Protein AF-A0A3M7G7F6-F1 (afdb_monomer)

Secondary structure (DSSP, 8-state):
-PPPPPSEEEES--S---TT---TT-EEEEEEPPTT--GGGGHHHHHHHHHHHHS-TTSSS---EEEEEEPPPS-HHHHHHHH-SS----TTTTT--------------TT-TTTHHHHHHHHHHHTTSPPPPPEEEE-TT-SSS-HHHHHHHHHHHHS---S-HHHHHHSPEEEE-SS---S-GGGSHHHHHHHHHHHHHHHHHHHHHHHHHHHHT-

Solvent-accessible surface area (backbone atoms only — not comparable to full-atom values): 13600 Å² total; per-residue (Å²): 133,83,83,80,80,48,57,64,50,75,47,70,86,86,92,77,83,64,94,81,72,78,57,89,63,58,45,80,43,80,49,81,52,60,90,77,12,55,33,54,53,40,46,64,24,52,55,46,28,50,47,68,69,60,73,63,85,79,57,95,68,89,52,50,68,28,40,42,33,41,42,45,78,84,50,58,77,68,58,43,68,78,67,74,80,71,92,81,74,55,49,56,70,51,16,60,63,68,95,67,93,78,86,81,84,83,80,92,68,101,77,54,81,76,63,50,68,65,48,52,65,49,47,66,61,49,77,73,51,84,54,58,72,43,80,45,83,38,51,70,76,37,78,82,60,54,67,68,60,52,52,50,54,53,50,64,65,62,69,67,71,64,98,45,75,72,49,61,72,21,38,56,46,76,43,70,49,86,83,78,49,51,71,69,30,50,80,37,65,70,44,12,42,56,52,20,55,52,51,42,51,50,54,51,50,54,53,53,55,52,55,52,54,62,62,76,74,112

Structure (mmCIF, N/CA/C/O backbone):
data_AF-A0A3M7G7F6-F1
#
_entry.id   AF-A0A3M7G7F6-F1
#
loop_
_atom_site.group_PDB
_atom_site.id
_atom_site.type_symbol
_atom_site.label_atom_id
_atom_site.label_alt_id
_atom_site.label_comp_id
_atom_site.label_asym_id
_atom_site.label_entity_id
_atom_site.label_seq_id
_atom_site.pdbx_PDB_ins_code
_atom_site.Cartn_x
_atom_site.Cartn_y
_atom_site.Cartn_z
_atom_site.occupancy
_atom_site.B_iso_or_equiv
_atom_site.auth_seq_id
_atom_site.auth_comp_id
_atom_site.auth_asym_id
_atom_site.auth_atom_id
_atom_site.pdbx_PDB_model_num
ATOM 1 N N . MET A 1 1 ? -7.924 -20.118 -23.254 1.00 34.22 1 MET A N 1
ATOM 2 C CA . MET A 1 1 ? -8.773 -19.128 -22.556 1.00 34.22 1 MET A CA 1
ATOM 3 C C . MET A 1 1 ? -7.897 -17.951 -22.173 1.00 34.22 1 MET A C 1
ATOM 5 O O . MET A 1 1 ? -6.867 -18.181 -21.555 1.00 34.22 1 MET A O 1
ATOM 9 N N . LYS A 1 2 ? -8.238 -16.725 -22.588 1.00 31.81 2 LYS A N 1
ATOM 10 C CA . LYS A 1 2 ? -7.585 -15.527 -22.041 1.00 31.81 2 LYS A CA 1
ATOM 11 C C . LYS A 1 2 ? -8.137 -15.333 -20.621 1.00 31.81 2 LYS A C 1
ATOM 13 O O . LYS A 1 2 ? -9.361 -15.353 -20.499 1.00 31.81 2 LYS A O 1
ATOM 18 N N . PRO A 1 3 ? -7.308 -15.223 -19.571 1.00 41.38 3 PRO A N 1
ATOM 19 C CA . PRO A 1 3 ? -7.816 -14.941 -18.234 1.00 41.38 3 PRO A CA 1
ATOM 20 C C . PRO A 1 3 ? -8.534 -13.586 -18.256 1.00 41.38 3 PRO A C 1
ATOM 22 O O . PRO A 1 3 ? -7.972 -12.589 -18.705 1.00 41.38 3 PRO A O 1
ATOM 25 N N . THR A 1 4 ? -9.797 -13.562 -17.840 1.00 53.78 4 THR A N 1
ATOM 26 C CA . THR A 1 4 ? -10.558 -12.329 -17.620 1.00 53.78 4 THR A CA 1
ATOM 27 C C . THR A 1 4 ? -9.978 -11.611 -16.407 1.00 53.78 4 THR A C 1
ATOM 29 O O . THR A 1 4 ? -9.963 -12.171 -15.311 1.00 53.78 4 THR A O 1
ATOM 32 N N . LEU A 1 5 ? -9.469 -10.396 -16.619 1.00 64.19 5 LEU A N 1
ATOM 33 C CA . LEU A 1 5 ? -9.028 -9.505 -15.547 1.00 64.19 5 LEU A CA 1
ATOM 34 C C . LEU A 1 5 ? -10.236 -9.142 -14.674 1.00 64.19 5 LEU A C 1
ATOM 36 O O . LEU A 1 5 ? -11.304 -8.832 -15.195 1.00 64.19 5 LEU A O 1
ATOM 40 N N . GLN A 1 6 ? -10.076 -9.239 -13.356 1.00 77.88 6 GLN A N 1
ATOM 41 C CA . GLN A 1 6 ? -11.098 -8.826 -12.397 1.00 77.88 6 GLN A CA 1
ATOM 42 C C . GLN A 1 6 ? -11.027 -7.309 -12.196 1.00 77.88 6 GLN A C 1
ATOM 44 O O . GLN A 1 6 ? -9.937 -6.775 -11.994 1.00 77.88 6 GLN A O 1
ATOM 49 N N . ASP A 1 7 ? -12.183 -6.641 -12.207 1.00 80.00 7 ASP A N 1
ATOM 50 C CA . ASP A 1 7 ? -12.285 -5.187 -11.998 1.00 80.00 7 ASP A CA 1
ATOM 51 C C . ASP A 1 7 ? -12.673 -4.794 -10.571 1.00 80.00 7 ASP A C 1
ATOM 53 O O . ASP A 1 7 ? -12.562 -3.631 -10.194 1.00 80.00 7 ASP A O 1
ATOM 57 N N . VAL A 1 8 ? -13.112 -5.755 -9.759 1.00 80.69 8 VAL A N 1
ATOM 58 C CA . VAL A 1 8 ? -13.447 -5.558 -8.347 1.00 80.69 8 VAL A CA 1
ATOM 59 C C . VAL A 1 8 ? -13.005 -6.793 -7.573 1.00 80.69 8 VAL A C 1
ATOM 61 O O . VAL A 1 8 ? -13.238 -7.917 -8.018 1.00 80.69 8 VAL A O 1
ATOM 64 N N . ILE A 1 9 ? -12.392 -6.578 -6.412 1.00 78.69 9 ILE A N 1
ATOM 65 C CA . ILE A 1 9 ? -12.090 -7.617 -5.429 1.00 78.69 9 ILE A CA 1
ATOM 66 C C . ILE A 1 9 ? -12.850 -7.279 -4.150 1.00 78.69 9 ILE A C 1
ATOM 68 O O . ILE A 1 9 ? -12.744 -6.175 -3.614 1.00 78.69 9 ILE A O 1
ATOM 72 N N . TYR A 1 10 ? -13.622 -8.251 -3.674 1.00 81.44 10 TYR A N 1
ATOM 73 C CA . TYR A 1 10 ? -14.327 -8.183 -2.404 1.00 81.44 10 TYR A CA 1
ATOM 74 C C . TYR A 1 10 ? -13.989 -9.426 -1.593 1.00 81.44 10 TYR A C 1
ATOM 76 O O . TYR A 1 10 ? -14.301 -10.539 -2.019 1.00 81.44 10 TYR A O 1
ATOM 84 N N . LEU A 1 11 ? -13.343 -9.239 -0.447 1.00 77.81 11 LEU A N 1
ATOM 85 C CA . LEU A 1 11 ? -13.024 -10.322 0.473 1.00 77.81 11 LEU A CA 1
ATOM 86 C C . LEU A 1 11 ? -13.925 -10.181 1.704 1.00 77.81 11 LEU A C 1
ATOM 88 O O . LEU A 1 11 ? -13.735 -9.272 2.512 1.00 77.81 11 LEU A O 1
ATOM 92 N N . ASP A 1 12 ? -14.892 -11.107 1.763 1.00 70.56 12 ASP A N 1
ATOM 93 C CA . ASP A 1 12 ? -15.923 -11.333 2.792 1.00 70.56 12 ASP A CA 1
ATOM 94 C C . ASP A 1 12 ? -16.978 -10.199 2.952 1.00 70.56 12 ASP A C 1
ATOM 96 O O . ASP A 1 12 ? -16.603 -9.057 3.194 1.00 70.56 12 ASP A O 1
ATOM 100 N N . PRO A 1 13 ? -18.315 -10.435 2.933 1.00 49.31 13 PRO A N 1
ATOM 101 C CA . PRO A 1 13 ? -19.150 -11.305 2.081 1.00 49.31 13 PRO A CA 1
ATOM 102 C C . PRO A 1 13 ? -20.266 -10.532 1.288 1.00 49.31 13 PRO A C 1
ATOM 104 O O . PRO A 1 13 ? -20.737 -9.494 1.757 1.00 49.31 13 PRO A O 1
ATOM 107 N N . PRO A 1 14 ? -20.812 -11.039 0.150 1.00 45.84 14 PRO A N 1
ATOM 108 C CA . PRO A 1 14 ? -22.095 -10.562 -0.438 1.00 45.84 14 PRO A CA 1
ATOM 109 C C . PRO A 1 14 ? -23.158 -11.697 -0.586 1.00 45.84 14 PRO A C 1
ATOM 111 O O . PRO A 1 14 ? -22.758 -12.856 -0.488 1.00 45.84 14 PRO A O 1
ATOM 114 N N . PRO A 1 15 ? -24.490 -11.475 -0.831 1.00 49.91 15 PRO A N 1
ATOM 115 C CA . PRO A 1 15 ? -25.147 -10.326 -1.484 1.00 49.91 15 PRO A CA 1
ATOM 116 C C . PRO A 1 15 ? -26.445 -9.767 -0.819 1.00 49.91 15 PRO A C 1
ATOM 118 O O . PRO A 1 15 ? -27.197 -9.051 -1.476 1.00 49.91 15 PRO A O 1
ATOM 121 N N . THR A 1 16 ? -26.763 -10.055 0.453 1.00 49.62 16 THR A N 1
ATOM 122 C CA . THR A 1 16 ? -28.041 -9.605 1.080 1.00 49.62 16 THR A CA 1
ATOM 123 C C . THR A 1 16 ? -27.912 -8.964 2.463 1.00 49.62 16 THR A C 1
ATOM 125 O O . THR A 1 16 ? -28.921 -8.781 3.150 1.00 49.62 16 THR A O 1
ATOM 128 N N . ALA A 1 17 ? -26.704 -8.609 2.904 1.00 48.34 17 ALA A N 1
ATOM 129 C CA . ALA A 1 17 ? -26.524 -7.959 4.197 1.00 48.34 17 ALA A CA 1
ATOM 130 C C . ALA A 1 17 ? -27.112 -6.539 4.151 1.00 48.34 17 ALA A C 1
ATOM 132 O O . ALA A 1 17 ? -26.540 -5.619 3.568 1.00 48.34 17 ALA A O 1
ATOM 133 N N . LYS A 1 18 ? -28.293 -6.357 4.751 1.00 47.44 18 LYS A N 1
ATOM 134 C CA . LYS A 1 18 ? -28.847 -5.022 4.991 1.00 47.44 18 LYS A CA 1
ATOM 135 C C . LYS A 1 18 ? -27.886 -4.263 5.923 1.00 47.44 18 LYS A C 1
ATOM 137 O O . LYS A 1 18 ? -27.343 -4.892 6.831 1.00 47.44 18 LYS A O 1
ATOM 142 N N . PRO A 1 19 ? -27.729 -2.929 5.799 1.00 47.19 19 PRO A N 1
ATOM 143 C CA . PRO A 1 19 ? -26.781 -2.133 6.597 1.00 47.19 19 PRO A CA 1
ATOM 144 C C . PRO A 1 19 ? -27.066 -2.068 8.112 1.00 47.19 19 PRO A C 1
ATOM 146 O O . PRO A 1 19 ? -26.566 -1.172 8.782 1.00 47.19 19 PRO A O 1
ATOM 149 N N . LYS A 1 20 ? -27.927 -2.937 8.654 1.00 43.59 20 LYS A N 1
ATOM 150 C CA . LYS A 1 20 ? -28.443 -2.849 10.026 1.00 43.59 20 LYS A CA 1
ATOM 151 C C . LYS A 1 20 ? -27.827 -3.829 11.027 1.00 43.59 20 LYS A C 1
ATOM 153 O O . LYS A 1 20 ? -28.108 -3.673 12.206 1.00 43.59 20 LYS A O 1
ATOM 158 N N . ASP A 1 21 ? -26.932 -4.720 10.596 1.00 43.31 21 ASP A N 1
ATOM 159 C CA . ASP A 1 21 ? -26.246 -5.675 11.485 1.00 43.31 21 ASP A CA 1
ATOM 160 C C . ASP A 1 21 ? -24.717 -5.498 11.474 1.00 43.31 21 ASP A C 1
ATOM 162 O O . ASP A 1 21 ? -23.956 -6.471 11.580 1.00 43.31 21 ASP A O 1
ATOM 166 N N . SER A 1 22 ? -24.228 -4.263 11.310 1.00 49.09 22 SER A N 1
ATOM 167 C CA . SER A 1 22 ? -22.825 -3.933 11.575 1.00 49.09 22 SER A CA 1
ATOM 168 C C . SER A 1 22 ? -22.556 -4.172 13.059 1.00 49.09 22 SER A C 1
ATOM 170 O O . SER A 1 22 ? -22.764 -3.306 13.906 1.00 49.09 22 SER A O 1
ATOM 172 N N . ALA A 1 23 ? -22.136 -5.399 13.370 1.00 49.34 23 ALA A N 1
ATOM 173 C CA . ALA A 1 23 ? -21.662 -5.769 14.689 1.00 49.34 23 ALA A CA 1
ATOM 174 C C . ALA A 1 23 ? -20.618 -4.725 15.132 1.00 49.34 23 ALA A C 1
ATOM 176 O O . ALA A 1 23 ? -19.739 -4.384 14.328 1.00 49.34 23 ALA A O 1
ATOM 177 N N . PRO A 1 24 ? -20.705 -4.200 16.367 1.00 53.75 24 PRO A N 1
ATOM 178 C CA . PRO A 1 24 ? -19.676 -3.321 16.902 1.00 53.75 24 PRO A CA 1
ATOM 179 C C . PRO A 1 24 ? -18.308 -3.995 16.725 1.00 53.75 24 PRO A C 1
ATOM 181 O O . PRO A 1 24 ? -18.119 -5.120 17.181 1.00 53.75 24 PRO A O 1
ATOM 184 N N . GLY A 1 25 ? -17.383 -3.343 16.016 1.00 62.84 25 GLY A N 1
ATOM 185 C CA . GLY A 1 25 ? -16.026 -3.860 15.794 1.00 62.84 25 GLY A CA 1
ATOM 186 C C . GLY A 1 25 ? -15.710 -4.403 14.394 1.00 62.84 25 GLY A C 1
ATOM 187 O O . GLY A 1 25 ? -14.610 -4.912 14.202 1.00 62.84 25 GLY A O 1
ATOM 188 N N . ALA A 1 26 ? -16.604 -4.298 13.404 1.00 72.88 26 ALA A N 1
ATOM 189 C CA . ALA A 1 26 ? -16.240 -4.621 12.019 1.00 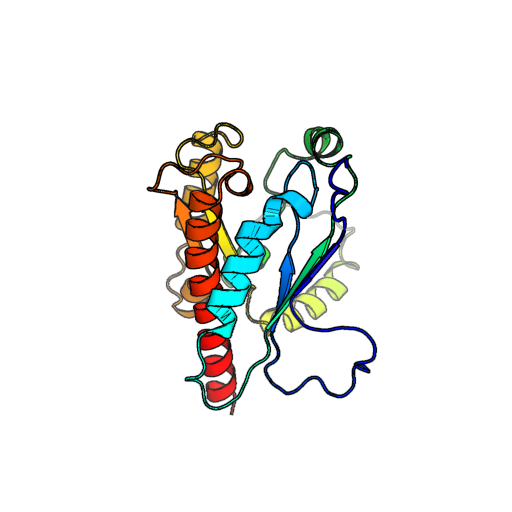72.88 26 ALA A CA 1
ATOM 190 C C . ALA A 1 26 ? -15.272 -3.576 11.415 1.00 72.88 26 ALA A C 1
ATOM 192 O O . ALA A 1 26 ? -15.528 -2.374 11.505 1.00 72.88 26 ALA A O 1
ATOM 193 N N . LEU A 1 27 ? -14.189 -4.029 10.773 1.00 80.69 27 LEU A N 1
ATOM 194 C CA . LEU A 1 27 ? -13.205 -3.188 10.081 1.00 80.69 27 LEU A CA 1
ATOM 195 C C . LEU A 1 27 ? -13.391 -3.291 8.564 1.00 80.69 27 LEU A C 1
ATOM 197 O O . LEU A 1 27 ? -13.268 -4.378 8.004 1.00 80.69 27 LEU A O 1
ATOM 201 N N . LEU A 1 28 ? -13.618 -2.158 7.898 1.00 85.81 28 LEU A N 1
ATOM 202 C CA . LEU A 1 28 ? -13.573 -2.058 6.439 1.00 85.81 28 LEU A CA 1
ATOM 203 C C . LEU A 1 28 ? -12.196 -1.560 5.991 1.00 85.81 28 LEU A C 1
ATOM 205 O O . LEU A 1 28 ? -11.772 -0.470 6.370 1.00 85.81 28 LEU A O 1
ATOM 209 N N . ILE A 1 29 ? -11.538 -2.337 5.141 1.00 88.81 29 ILE A N 1
ATOM 210 C CA . ILE A 1 29 ? -10.330 -1.970 4.413 1.00 88.81 29 ILE A CA 1
ATOM 211 C C . ILE A 1 29 ? -10.754 -1.579 3.002 1.00 88.81 29 ILE A C 1
ATOM 213 O O . ILE A 1 29 ? -11.244 -2.404 2.231 1.00 88.81 29 ILE A O 1
ATOM 217 N N . PHE A 1 30 ? -10.557 -0.310 2.666 1.00 91.81 30 PHE A N 1
ATOM 218 C CA . PHE A 1 30 ? -10.742 0.187 1.310 1.00 91.81 30 PHE A CA 1
ATOM 219 C C . PHE A 1 30 ? -9.379 0.287 0.625 1.00 91.81 30 PHE A C 1
ATOM 221 O O . PHE A 1 30 ? -8.527 1.071 1.042 1.00 91.81 30 PHE A O 1
ATOM 228 N N . PHE A 1 31 ? -9.160 -0.530 -0.403 1.00 93.38 31 PHE A N 1
ATOM 229 C CA . PHE A 1 31 ? -7.911 -0.584 -1.148 1.00 93.38 31 PHE A CA 1
ATOM 230 C C . PHE A 1 31 ? -8.007 0.222 -2.444 1.00 93.38 31 PHE A C 1
ATOM 232 O O . PHE A 1 31 ? -8.865 -0.026 -3.293 1.00 93.38 31 PHE A O 1
ATOM 239 N N . ILE A 1 32 ? -7.081 1.165 -2.599 1.00 91.75 32 ILE A N 1
ATOM 240 C CA . ILE A 1 32 ? -6.950 2.032 -3.769 1.00 91.75 32 ILE A CA 1
ATOM 241 C C . ILE A 1 32 ? -5.730 1.558 -4.554 1.00 91.75 32 ILE A C 1
ATOM 243 O O . ILE A 1 32 ? -4.619 1.515 -4.028 1.00 91.75 32 ILE A O 1
ATOM 247 N N . THR A 1 33 ? -5.936 1.173 -5.809 1.00 90.94 33 THR A N 1
ATOM 248 C CA . THR A 1 33 ? -4.863 0.695 -6.686 1.00 90.94 33 THR A CA 1
ATOM 249 C C . THR A 1 33 ? -3.917 1.826 -7.072 1.00 90.94 33 THR A C 1
ATOM 251 O O . THR A 1 33 ? -4.373 2.926 -7.382 1.00 90.94 33 THR A O 1
ATOM 254 N N . GLY A 1 34 ? -2.620 1.533 -7.155 1.00 86.12 34 GLY A N 1
ATOM 255 C CA . GLY A 1 34 ? -1.672 2.395 -7.861 1.00 86.12 34 GLY A CA 1
ATOM 256 C C . GLY A 1 34 ? -1.755 2.199 -9.378 1.00 86.12 34 GLY A C 1
ATOM 257 O O . GLY A 1 34 ? -2.429 1.286 -9.856 1.00 86.12 34 GLY A O 1
ATOM 258 N N . ASN A 1 35 ? -1.045 3.035 -10.138 1.00 80.38 35 ASN A N 1
ATOM 259 C CA . ASN A 1 35 ? -0.858 2.904 -11.590 1.00 80.38 35 ASN A CA 1
ATOM 260 C C . ASN A 1 35 ? -0.415 1.464 -11.961 1.00 80.38 35 ASN A C 1
ATOM 262 O O . ASN A 1 35 ? 0.516 0.953 -11.334 1.00 80.38 35 ASN A O 1
ATOM 266 N N . PRO A 1 36 ? -1.061 0.769 -12.928 1.00 79.44 36 PRO A N 1
ATOM 267 C CA . PRO A 1 36 ? -2.028 1.237 -13.941 1.00 79.44 36 PRO A CA 1
ATOM 268 C C . PRO A 1 36 ? -3.497 1.290 -13.520 1.00 79.44 36 PRO A C 1
ATOM 270 O O . PRO A 1 36 ? -4.367 1.442 -14.372 1.00 79.44 36 PRO A O 1
ATOM 273 N N . GLY A 1 37 ? -3.790 1.163 -12.231 1.00 86.19 37 GLY A N 1
ATOM 274 C CA . GLY A 1 37 ? -5.145 1.246 -11.703 1.00 86.19 37 GLY A CA 1
ATOM 275 C C . GLY A 1 37 ? -5.904 -0.077 -11.766 1.00 86.19 37 GLY A C 1
ATOM 276 O O . GLY A 1 37 ? -7.101 -0.092 -11.543 1.00 86.19 37 GLY A O 1
ATOM 277 N N . LEU A 1 38 ? -5.258 -1.205 -12.080 1.00 89.19 38 LEU A N 1
ATOM 278 C CA . LEU A 1 38 ? -5.945 -2.497 -12.205 1.00 89.19 38 LEU A CA 1
ATOM 279 C C . LEU A 1 38 ? -5.869 -3.302 -10.907 1.00 89.19 38 LEU A C 1
ATOM 281 O O . LEU A 1 38 ? -4.783 -3.697 -10.474 1.00 89.19 38 LEU A O 1
ATOM 285 N N . ILE A 1 39 ? -7.029 -3.613 -10.320 1.00 91.62 39 ILE A N 1
ATOM 286 C CA . ILE A 1 39 ? -7.101 -4.321 -9.032 1.00 91.62 39 ILE A CA 1
ATOM 287 C C . ILE A 1 39 ? -6.576 -5.755 -9.116 1.00 91.62 39 ILE A C 1
ATOM 289 O O . ILE A 1 39 ? -5.993 -6.262 -8.159 1.00 91.62 39 ILE A O 1
ATOM 293 N N . ALA A 1 40 ? -6.697 -6.388 -10.284 1.00 90.56 40 ALA A N 1
ATOM 294 C CA . ALA A 1 40 ? -6.274 -7.766 -10.508 1.00 90.56 40 ALA A CA 1
ATOM 295 C C . ALA A 1 40 ? -4.784 -8.028 -10.216 1.00 90.56 40 ALA A C 1
ATOM 297 O O . ALA A 1 40 ? -4.426 -9.155 -9.877 1.00 90.56 40 ALA A O 1
ATOM 298 N N . PHE A 1 41 ? -3.908 -7.017 -10.305 1.00 91.31 41 PHE A N 1
ATOM 299 C CA . PHE A 1 41 ? -2.493 -7.189 -9.951 1.00 91.31 41 PHE A CA 1
ATOM 300 C C . PHE A 1 41 ? -2.277 -7.403 -8.452 1.00 91.31 41 PHE A C 1
ATOM 302 O O . PHE A 1 41 ? -1.295 -8.021 -8.055 1.00 91.31 41 PHE A O 1
ATOM 309 N N . TYR A 1 42 ? -3.194 -6.924 -7.616 1.00 94.00 42 TYR A N 1
ATOM 310 C CA . TYR A 1 42 ? -3.043 -6.922 -6.165 1.00 94.00 42 TYR A CA 1
ATOM 311 C C . TYR A 1 42 ? -3.643 -8.155 -5.485 1.00 94.00 42 TYR A C 1
ATOM 313 O O . TYR A 1 42 ? -3.519 -8.278 -4.271 1.00 94.00 42 TYR A O 1
ATOM 321 N N . GLY A 1 43 ? -4.231 -9.093 -6.239 1.00 92.94 43 GLY A N 1
ATOM 322 C CA . GLY A 1 43 ? -4.850 -10.313 -5.701 1.00 92.94 43 GLY A CA 1
ATOM 323 C C . GLY A 1 43 ? -3.970 -11.057 -4.684 1.00 92.94 43 GLY A C 1
ATOM 324 O O . GLY A 1 43 ? -4.374 -11.173 -3.532 1.00 92.94 43 GLY A O 1
ATOM 325 N N . PRO A 1 44 ? -2.728 -11.464 -5.026 1.00 94.56 44 PRO A N 1
ATOM 326 C CA . PRO A 1 44 ? -1.848 -12.161 -4.084 1.00 94.56 44 PRO A CA 1
ATOM 327 C C . PRO A 1 44 ? -1.562 -11.387 -2.789 1.00 94.56 44 PRO A C 1
ATOM 329 O O . PRO A 1 44 ? -1.409 -12.001 -1.735 1.00 94.56 44 PRO A O 1
ATOM 332 N N . PHE A 1 45 ? -1.476 -10.056 -2.869 1.00 96.19 45 PHE A N 1
ATOM 333 C CA . PHE A 1 45 ? -1.286 -9.185 -1.710 1.00 96.19 45 PHE A CA 1
ATOM 334 C C . PHE A 1 45 ? -2.550 -9.132 -0.843 1.00 96.19 45 PHE A C 1
ATOM 336 O O . PHE A 1 45 ? -2.459 -9.351 0.362 1.00 96.19 45 PHE A O 1
ATOM 343 N N . LEU A 1 46 ? -3.716 -8.888 -1.449 1.00 94.62 46 LEU A N 1
ATOM 344 C CA . LEU A 1 46 ? -4.993 -8.775 -0.739 1.00 94.62 46 LEU A CA 1
ATOM 345 C C . LEU A 1 46 ? -5.406 -10.105 -0.102 1.00 94.62 46 LEU A C 1
ATOM 347 O O . LEU A 1 46 ? -5.814 -10.115 1.055 1.00 94.62 46 LEU A O 1
ATOM 351 N N . ASP A 1 47 ? -5.210 -11.225 -0.802 1.00 92.25 47 ASP A N 1
ATOM 352 C CA . ASP A 1 47 ? -5.468 -12.568 -0.273 1.00 92.25 47 ASP A CA 1
ATOM 353 C C . ASP A 1 47 ? -4.603 -12.849 0.963 1.00 92.25 47 ASP A C 1
ATOM 355 O O . ASP A 1 47 ? -5.089 -13.318 1.995 1.00 92.25 47 ASP A O 1
ATOM 359 N N . ARG A 1 48 ? -3.300 -12.540 0.878 1.00 94.31 48 ARG A N 1
ATOM 360 C CA . ARG A 1 48 ? -2.373 -12.730 2.000 1.00 94.31 48 ARG A CA 1
ATOM 361 C C . ARG A 1 48 ? -2.718 -11.811 3.166 1.00 94.31 48 ARG A C 1
ATOM 363 O O . ARG A 1 48 ? -2.683 -12.265 4.306 1.00 94.31 48 ARG A O 1
ATOM 370 N N . LEU A 1 49 ? -3.045 -10.549 2.893 1.00 93.50 49 LEU A N 1
ATOM 371 C CA . LEU A 1 49 ? -3.449 -9.590 3.916 1.00 93.50 49 LEU A CA 1
ATOM 372 C C . LEU A 1 49 ? -4.713 -10.068 4.639 1.00 93.50 49 LEU A C 1
ATOM 374 O O . LEU A 1 49 ? -4.730 -10.093 5.865 1.00 93.50 49 LEU A O 1
ATOM 378 N N . GLN A 1 50 ? -5.730 -10.511 3.897 1.00 89.31 50 GLN A N 1
ATOM 379 C CA . GLN A 1 50 ? -6.967 -11.033 4.473 1.00 89.31 50 GLN A CA 1
ATOM 380 C C . GLN A 1 50 ? -6.701 -12.259 5.357 1.00 89.31 50 GLN A C 1
ATOM 382 O O . GLN A 1 50 ? -7.201 -12.296 6.478 1.00 89.31 50 GLN A O 1
ATOM 387 N N . SER A 1 51 ? -5.876 -13.217 4.908 1.00 89.69 51 SER A N 1
ATOM 388 C CA . SER A 1 51 ? -5.471 -14.381 5.721 1.00 89.69 51 SER A CA 1
ATOM 389 C C . SER A 1 51 ? -4.866 -13.937 7.053 1.00 89.69 51 SER A C 1
ATOM 391 O O . SER A 1 51 ? -5.367 -14.296 8.111 1.00 89.69 51 SER A O 1
ATOM 393 N N . LEU A 1 52 ? -3.868 -13.046 7.017 1.00 90.81 52 LEU A N 1
ATOM 394 C CA . LEU A 1 52 ? -3.174 -12.558 8.216 1.00 90.81 52 LEU A CA 1
ATOM 395 C C . LEU A 1 52 ? -4.085 -11.808 9.202 1.00 90.81 52 LEU A C 1
ATOM 397 O O . LEU A 1 52 ? -3.756 -11.707 10.387 1.00 90.81 52 LEU A O 1
ATOM 401 N N . LEU A 1 53 ? -5.188 -11.240 8.712 1.00 86.06 53 LEU A N 1
ATOM 402 C CA . LEU A 1 53 ? -6.183 -10.543 9.524 1.00 86.06 53 LEU A CA 1
ATOM 403 C C . LEU A 1 53 ? -7.297 -11.471 10.034 1.00 86.06 53 LEU A C 1
ATOM 405 O O . LEU A 1 53 ? -7.917 -11.136 11.043 1.00 86.06 53 LEU A O 1
ATOM 409 N N . CYS A 1 54 ? -7.537 -12.610 9.376 1.00 78.19 54 CYS A N 1
ATOM 410 C CA . CYS A 1 54 ? -8.522 -13.620 9.780 1.00 78.19 54 CYS A CA 1
ATOM 411 C C . CYS A 1 54 ? -7.940 -14.696 10.711 1.00 78.19 54 CYS A C 1
ATOM 413 O O . CYS A 1 54 ? -8.658 -15.179 11.578 1.00 78.19 54 CYS A O 1
ATOM 415 N N . ASP A 1 55 ? -6.655 -15.042 10.569 1.00 65.00 55 ASP A N 1
ATOM 416 C CA . ASP A 1 55 ? -6.007 -16.170 11.265 1.00 65.00 55 ASP A CA 1
ATOM 417 C C . ASP A 1 55 ? -5.847 -15.975 12.794 1.00 65.00 55 ASP A C 1
ATOM 419 O O . ASP A 1 55 ? -5.392 -16.879 13.495 1.00 65.00 55 ASP A O 1
ATOM 423 N N . GLU A 1 56 ? -6.242 -14.828 13.357 1.00 58.59 56 GLU A N 1
ATOM 424 C CA . GLU A 1 56 ? -6.233 -14.605 14.808 1.00 58.59 56 GLU A CA 1
ATOM 425 C C . GLU A 1 56 ? -7.594 -14.894 15.463 1.00 58.59 56 GLU A C 1
ATOM 427 O O . GLU A 1 56 ? -8.310 -13.996 15.906 1.00 58.59 56 GLU A O 1
ATOM 432 N N . GLU A 1 57 ? -7.904 -16.185 15.621 1.00 48.34 57 GLU A N 1
ATOM 433 C CA . GLU A 1 57 ? -9.037 -16.701 16.416 1.00 48.34 57 GLU A CA 1
ATOM 434 C C . GLU A 1 57 ? -8.888 -16.501 17.949 1.00 48.34 57 GLU A C 1
ATOM 436 O O . GLU A 1 57 ? -9.659 -17.039 18.742 1.00 48.34 57 GLU A O 1
ATOM 441 N N . GLY A 1 58 ? -7.901 -15.721 18.406 1.00 45.25 58 GLY A N 1
ATOM 442 C CA . GLY A 1 58 ? -7.577 -15.542 19.829 1.00 45.25 58 GLY A CA 1
ATOM 443 C C . GLY A 1 58 ? -8.194 -14.317 20.514 1.00 45.25 58 GLY A C 1
ATOM 444 O O . GLY A 1 58 ? -8.103 -14.195 21.737 1.00 45.25 58 GLY A O 1
ATOM 445 N N . LEU A 1 59 ? -8.819 -13.396 19.773 1.00 46.00 59 LEU A N 1
ATOM 446 C CA . LEU A 1 59 ? -9.464 -12.219 20.361 1.00 46.00 59 LEU A CA 1
ATOM 447 C C . LEU A 1 59 ? -10.941 -12.505 20.630 1.00 46.00 59 LEU A C 1
ATOM 449 O O . LEU A 1 59 ? -11.766 -12.585 19.722 1.00 46.00 59 LEU A O 1
ATOM 453 N N . VAL A 1 60 ? -11.266 -12.623 21.917 1.00 41.22 60 VAL A N 1
ATOM 454 C CA . VAL A 1 60 ? -12.627 -12.619 22.462 1.00 41.22 60 VAL A CA 1
ATOM 455 C C . VAL A 1 60 ? -13.386 -11.412 21.889 1.00 41.22 60 VAL A C 1
ATOM 457 O O . VAL A 1 60 ? -13.200 -10.282 22.333 1.00 41.22 60 VAL A O 1
ATOM 460 N N . GLY A 1 61 ? -14.204 -11.659 20.861 1.00 47.91 61 GLY A N 1
ATOM 461 C CA . GLY A 1 61 ? -14.948 -10.643 20.110 1.00 47.91 61 GLY A CA 1
ATOM 462 C C . GLY A 1 61 ? -14.584 -10.628 18.624 1.00 47.91 61 GLY A C 1
ATOM 463 O O . GLY A 1 61 ? -13.844 -9.749 18.180 1.00 47.91 61 GLY A O 1
ATOM 464 N N . GLY A 1 62 ? -15.132 -11.589 17.866 1.00 52.38 62 GLY A N 1
ATOM 465 C CA . GLY A 1 62 ? -14.956 -11.796 16.420 1.00 52.38 62 GLY A CA 1
ATOM 466 C C . GLY A 1 62 ? -15.229 -10.551 15.572 1.00 52.38 62 GLY A C 1
ATOM 467 O O . GLY A 1 62 ? -16.307 -10.357 15.009 1.00 52.38 62 GLY A O 1
ATOM 468 N N . SER A 1 63 ? -14.226 -9.688 15.494 1.00 59.38 63 SER A N 1
ATOM 469 C CA . SER A 1 63 ? -14.244 -8.451 14.730 1.00 59.38 63 SER A CA 1
ATOM 470 C C . SER A 1 63 ? -14.009 -8.792 13.264 1.00 59.38 63 SER A C 1
ATOM 472 O O . SER A 1 63 ? -12.885 -9.088 12.864 1.00 59.38 63 SER A O 1
ATOM 474 N N . ARG A 1 64 ? -15.083 -8.792 12.474 1.00 73.19 64 ARG A N 1
ATOM 475 C CA . ARG A 1 64 ? -15.036 -9.102 11.039 1.00 73.19 64 ARG A CA 1
ATOM 476 C C . ARG A 1 64 ? -14.207 -8.058 10.288 1.00 73.19 64 ARG A C 1
ATOM 478 O O . ARG A 1 64 ? -14.368 -6.863 10.531 1.00 73.19 64 ARG A O 1
ATOM 485 N N . CYS A 1 65 ? -13.348 -8.506 9.378 1.00 78.56 65 CYS A N 1
ATOM 486 C CA . CYS A 1 65 ? -12.567 -7.639 8.505 1.00 78.56 65 CYS A CA 1
ATOM 487 C C . CYS A 1 65 ? -13.017 -7.828 7.057 1.00 78.56 65 CYS A C 1
ATOM 489 O O . CYS A 1 65 ? -13.007 -8.947 6.551 1.00 78.56 65 CYS A O 1
ATOM 491 N N . TYR A 1 66 ? -13.409 -6.733 6.414 1.00 83.81 66 TYR A N 1
ATOM 492 C CA . TYR A 1 66 ? -13.887 -6.716 5.038 1.00 83.81 66 TYR A CA 1
ATOM 493 C C . TYR A 1 66 ? -12.918 -5.934 4.177 1.00 83.81 66 TYR A C 1
ATOM 495 O O . TYR A 1 66 ? -12.574 -4.808 4.533 1.00 83.81 66 TYR A O 1
ATOM 503 N N . THR A 1 67 ? -12.527 -6.485 3.033 1.00 88.06 67 THR A N 1
ATOM 504 C CA . THR A 1 67 ? -11.656 -5.782 2.088 1.00 88.06 67 THR A CA 1
ATOM 505 C C . THR A 1 67 ? -12.400 -5.515 0.788 1.00 88.06 67 THR A C 1
ATOM 507 O O . THR A 1 67 ? -12.892 -6.441 0.146 1.00 88.06 67 THR A O 1
ATOM 510 N N . TYR A 1 68 ? -12.462 -4.247 0.384 1.00 90.56 68 TYR A N 1
ATOM 511 C CA . TYR A 1 68 ? -12.990 -3.813 -0.907 1.00 90.56 68 TYR A CA 1
ATOM 512 C C . TYR A 1 68 ? -11.883 -3.137 -1.710 1.00 90.56 68 TYR A C 1
ATOM 514 O O . TYR A 1 68 ? -11.231 -2.223 -1.210 1.00 90.56 68 TYR A O 1
ATOM 522 N N . GLY A 1 69 ? -11.722 -3.522 -2.971 1.00 90.94 69 GLY A N 1
ATOM 523 C CA . GLY A 1 69 ? -10.896 -2.806 -3.937 1.00 90.94 69 GLY A CA 1
ATOM 524 C C . GLY A 1 69 ? -11.505 -2.871 -5.331 1.00 90.94 69 GLY A C 1
ATOM 525 O O . GLY A 1 69 ? -12.175 -3.841 -5.681 1.00 90.94 69 GLY A O 1
ATOM 526 N N . ALA A 1 70 ? -11.273 -1.843 -6.139 1.00 90.12 70 ALA A N 1
ATOM 527 C CA . ALA A 1 70 ? -11.764 -1.776 -7.511 1.00 90.12 70 ALA A CA 1
ATOM 528 C C . ALA A 1 70 ? -10.706 -1.175 -8.435 1.00 90.12 70 ALA A C 1
ATOM 530 O O . ALA A 1 70 ? -9.876 -0.381 -7.993 1.00 90.12 70 ALA A O 1
ATOM 531 N N . SER A 1 71 ? -10.745 -1.564 -9.708 1.00 89.62 71 SER A N 1
ATOM 532 C CA . SER A 1 71 ? -9.914 -0.958 -10.739 1.00 89.62 71 SER A CA 1
ATOM 533 C C . SER A 1 71 ? -10.306 0.510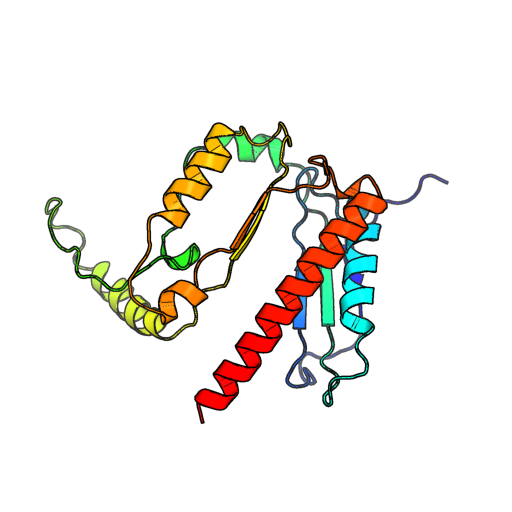 -10.925 1.00 89.62 71 SER A C 1
ATOM 535 O O . SER A 1 71 ? -11.483 0.841 -11.076 1.00 89.62 71 SER A O 1
ATOM 537 N N . LEU A 1 72 ? -9.314 1.390 -10.956 1.00 84.56 72 LEU A N 1
ATOM 538 C CA . LEU A 1 72 ? -9.441 2.791 -11.330 1.00 84.56 72 LEU A CA 1
ATOM 539 C C . LEU A 1 72 ? -9.168 2.911 -12.836 1.00 84.56 72 LEU A C 1
ATOM 541 O O . LEU A 1 72 ? -8.123 2.484 -13.324 1.00 84.56 72 LEU A O 1
ATOM 545 N N . ALA A 1 73 ? -10.131 3.440 -13.597 1.00 69.19 73 ALA A N 1
ATOM 546 C CA . ALA A 1 73 ? -10.028 3.533 -15.05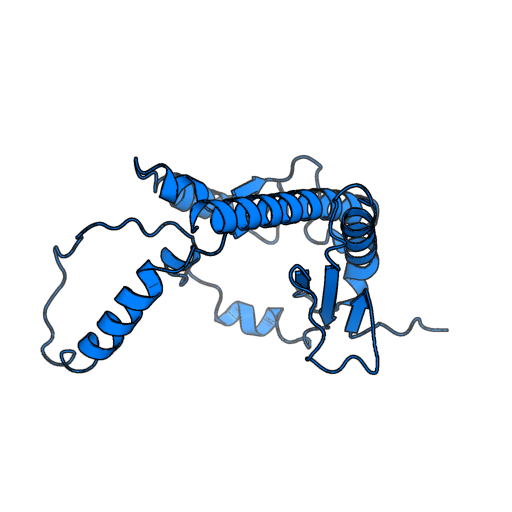4 1.00 69.19 73 ALA A CA 1
ATOM 547 C C . ALA A 1 73 ? -8.796 4.358 -15.499 1.00 69.19 73 ALA A C 1
ATOM 549 O O . ALA A 1 73 ? -8.455 5.377 -14.899 1.00 69.19 73 ALA A O 1
ATOM 550 N N . GLY A 1 74 ? -8.129 3.889 -16.561 1.00 58.00 74 GLY A N 1
ATOM 551 C CA . GLY A 1 74 ? -6.749 4.222 -16.940 1.00 58.00 74 GLY A CA 1
ATOM 552 C C . GLY A 1 74 ? -6.477 5.627 -17.491 1.00 58.00 74 GLY A C 1
ATOM 553 O O . GLY A 1 74 ? -6.057 5.760 -18.639 1.00 58.00 74 GLY A O 1
ATOM 554 N N . HIS A 1 75 ? -6.621 6.655 -16.654 1.00 55.00 75 HIS A N 1
ATOM 555 C CA . HIS A 1 75 ? -6.119 8.012 -16.931 1.00 55.00 75 HIS A CA 1
ATOM 556 C C . HIS A 1 75 ? -5.130 8.546 -15.886 1.00 55.00 75 HIS A C 1
ATOM 558 O O . HIS A 1 75 ? -4.555 9.610 -16.096 1.00 55.00 75 HIS A O 1
ATOM 564 N N . MET A 1 76 ? -4.859 7.774 -14.825 1.00 58.44 76 MET A N 1
ATOM 565 C CA . MET A 1 76 ? -4.042 8.194 -13.678 1.00 58.44 76 MET A CA 1
ATOM 566 C C . MET A 1 76 ? -2.698 8.795 -14.114 1.00 58.44 76 MET A C 1
ATOM 568 O O . MET A 1 76 ? -2.497 9.989 -13.960 1.00 58.44 76 MET A O 1
ATOM 572 N N . ALA A 1 77 ? -1.844 8.044 -14.816 1.00 60.25 77 ALA A N 1
ATOM 573 C CA . ALA A 1 77 ? -0.483 8.499 -15.125 1.00 60.25 77 ALA A CA 1
ATOM 574 C C . ALA A 1 77 ? -0.386 9.778 -15.985 1.00 60.25 77 ALA A C 1
ATOM 576 O O . ALA A 1 77 ? 0.580 10.526 -15.861 1.00 60.25 77 ALA A O 1
ATOM 577 N N . ARG A 1 78 ? -1.338 10.015 -16.900 1.00 61.41 78 ARG A N 1
ATOM 578 C CA . ARG A 1 78 ? -1.275 11.161 -17.825 1.00 61.41 78 ARG A CA 1
ATOM 579 C C . ARG A 1 78 ? -1.760 12.440 -17.155 1.00 61.41 78 ARG A C 1
ATOM 581 O O . ARG A 1 78 ? -1.113 13.472 -17.299 1.00 61.41 78 ARG A O 1
ATOM 588 N N . ASP A 1 79 ? -2.884 12.360 -16.456 1.00 62.34 79 ASP A N 1
ATOM 589 C CA . ASP A 1 79 ? -3.486 13.529 -15.822 1.00 62.34 79 ASP A CA 1
ATOM 590 C C . ASP A 1 79 ? -2.723 13.892 -14.535 1.00 62.34 79 ASP A C 1
ATOM 592 O O . ASP A 1 79 ? -2.510 15.070 -14.258 1.00 62.34 79 ASP A O 1
ATOM 596 N N . GLU A 1 80 ? -2.167 12.897 -13.831 1.00 64.00 80 GLU A N 1
ATOM 597 C CA . GLU A 1 80 ? -1.268 13.095 -12.684 1.00 64.00 80 GLU A CA 1
ATOM 598 C C . GLU A 1 80 ? -0.016 13.912 -13.041 1.00 64.00 80 GLU A C 1
ATOM 600 O O . GLU A 1 80 ? 0.391 14.778 -12.267 1.00 64.00 80 GLU A O 1
ATOM 605 N N . MET A 1 81 ? 0.578 13.718 -14.227 1.00 63.25 81 MET A N 1
ATOM 606 C CA . MET A 1 81 ? 1.750 14.501 -14.654 1.00 63.25 81 MET A CA 1
ATOM 607 C C . MET A 1 81 ? 1.471 16.008 -14.775 1.00 63.25 81 MET A C 1
ATOM 609 O O . MET A 1 81 ? 2.417 16.796 -14.760 1.00 63.25 81 MET A O 1
ATOM 613 N N . HIS A 1 82 ? 0.208 16.426 -14.905 1.00 61.88 82 HIS A N 1
ATOM 614 C CA . HIS A 1 82 ? -0.157 17.841 -14.960 1.00 61.88 82 HIS A CA 1
ATOM 615 C C . HIS A 1 82 ? -0.314 18.481 -13.571 1.00 61.88 82 HIS A C 1
ATOM 617 O O . HIS A 1 82 ? -0.250 19.706 -13.468 1.00 61.88 82 HIS A O 1
ATOM 623 N N . GLU A 1 83 ? -0.492 17.682 -12.514 1.00 62.00 83 GLU A N 1
ATOM 624 C CA . GLU A 1 83 ? -0.868 18.173 -11.181 1.00 62.00 83 GLU A CA 1
ATOM 625 C C . GLU A 1 83 ? 0.109 17.800 -10.051 1.00 62.00 83 GLU A C 1
ATOM 627 O O . GLU A 1 83 ? 0.106 18.478 -9.016 1.00 62.00 83 GLU A O 1
ATOM 632 N N . ILE A 1 84 ? 0.967 16.783 -10.231 1.00 63.84 84 ILE A N 1
ATOM 633 C CA . ILE A 1 84 ? 1.993 16.397 -9.248 1.00 63.84 84 ILE A CA 1
ATOM 634 C C . ILE A 1 84 ? 3.160 17.389 -9.320 1.00 63.84 84 ILE A C 1
ATOM 636 O O . ILE A 1 84 ? 4.077 17.237 -10.127 1.00 63.84 84 ILE A O 1
ATOM 640 N N . THR A 1 85 ? 3.136 18.408 -8.461 1.00 63.47 85 THR A N 1
ATOM 641 C CA . THR A 1 85 ? 4.278 19.316 -8.266 1.00 63.47 85 THR A CA 1
ATOM 642 C C . THR A 1 85 ? 4.724 19.309 -6.811 1.00 63.47 85 THR A C 1
ATOM 644 O O . THR A 1 85 ? 5.711 18.666 -6.464 1.00 63.47 85 THR A O 1
ATOM 647 N N . ASP A 1 86 ? 3.959 19.969 -5.952 1.00 65.94 86 ASP A N 1
ATOM 648 C CA . ASP A 1 86 ? 4.320 20.256 -4.572 1.00 65.94 86 ASP A CA 1
ATOM 649 C C . ASP A 1 86 ? 3.338 19.587 -3.614 1.00 65.94 86 ASP A C 1
ATOM 651 O O . ASP A 1 86 ? 2.169 19.364 -3.948 1.00 65.94 86 ASP A O 1
ATOM 655 N N . ASP A 1 87 ? 3.807 19.291 -2.404 1.00 70.56 87 ASP A N 1
ATOM 656 C CA . ASP A 1 87 ? 2.947 18.820 -1.323 1.00 70.56 87 ASP A CA 1
ATOM 657 C C . ASP A 1 87 ? 1.932 19.913 -0.953 1.00 70.56 87 ASP A C 1
ATOM 659 O O . ASP A 1 87 ? 2.267 20.922 -0.331 1.00 70.56 87 ASP A O 1
ATOM 663 N N . LYS A 1 88 ? 0.680 19.712 -1.374 1.00 76.31 88 LYS A N 1
ATOM 664 C CA . LYS A 1 88 ? -0.457 20.599 -1.084 1.00 76.31 88 LYS A CA 1
ATOM 665 C C . LYS A 1 88 ? -1.264 20.134 0.134 1.00 76.31 88 LYS A C 1
ATOM 667 O O . LYS A 1 88 ? -2.267 20.769 0.462 1.00 76.31 88 LYS A O 1
ATOM 672 N N . PHE A 1 89 ? -0.882 19.030 0.782 1.00 75.50 89 PHE A N 1
ATOM 673 C CA . PHE A 1 89 ? -1.597 18.521 1.949 1.00 75.50 89 PHE A CA 1
ATOM 674 C C . PHE A 1 89 ? -1.251 19.347 3.194 1.00 75.50 89 PHE A C 1
ATOM 676 O O . PHE A 1 89 ? -0.088 19.656 3.459 1.00 75.50 89 PHE A O 1
ATOM 683 N N . SER A 1 90 ? -2.273 19.702 3.979 1.00 76.12 90 SER A N 1
ATOM 684 C CA . SER A 1 90 ? -2.087 20.448 5.226 1.00 76.12 90 SER A CA 1
ATOM 685 C C . SER A 1 90 ? -1.435 19.588 6.310 1.00 76.12 90 SER A C 1
ATOM 687 O O . SER A 1 90 ? -1.544 18.361 6.311 1.00 76.12 90 SER A O 1
ATOM 689 N N . ASP A 1 91 ? -0.793 20.239 7.283 1.00 76.81 91 ASP A N 1
ATOM 690 C CA . ASP A 1 91 ? -0.166 19.561 8.424 1.00 76.81 91 ASP A CA 1
ATOM 691 C C . ASP A 1 91 ? -1.151 18.724 9.257 1.00 76.81 91 ASP A C 1
ATOM 693 O O . ASP A 1 91 ? -0.728 17.750 9.879 1.00 76.81 91 ASP A O 1
ATOM 697 N N . ASP A 1 92 ? -2.445 19.059 9.233 1.00 75.50 92 ASP A N 1
ATOM 698 C CA . ASP A 1 92 ? -3.513 18.278 9.869 1.00 75.50 92 ASP A CA 1
ATOM 699 C C . ASP A 1 92 ? -3.623 16.870 9.285 1.00 75.50 92 ASP A C 1
ATOM 701 O O . ASP A 1 92 ? -3.726 15.892 10.025 1.00 75.50 92 ASP A O 1
ATOM 705 N N . ILE A 1 93 ? -3.561 16.754 7.953 1.00 77.38 93 ILE A N 1
ATOM 706 C CA . ILE A 1 93 ? -3.603 15.460 7.262 1.00 77.38 93 ILE A CA 1
ATOM 707 C C . ILE A 1 93 ? -2.372 14.643 7.639 1.00 77.38 93 ILE A C 1
ATOM 709 O O . ILE A 1 93 ? -2.481 13.452 7.912 1.00 77.38 93 ILE A O 1
ATOM 713 N N . TRP A 1 94 ? -1.216 15.301 7.717 1.00 75.81 94 TRP A N 1
ATOM 714 C CA . TRP A 1 94 ? 0.032 14.683 8.145 1.00 75.81 94 TRP A CA 1
ATOM 715 C C . TRP A 1 94 ? 0.071 14.335 9.638 1.00 75.81 94 TRP A C 1
ATOM 717 O O . TRP A 1 94 ? 1.024 13.691 10.061 1.00 75.81 94 TRP A O 1
ATOM 727 N N . GLY A 1 95 ? -0.915 14.747 10.443 1.00 70.25 95 GLY A N 1
ATOM 728 C CA . GLY A 1 95 ? -0.896 14.554 11.895 1.00 70.25 95 GLY A CA 1
ATOM 729 C C . GLY A 1 95 ? 0.218 15.342 12.594 1.00 70.25 95 GLY A C 1
ATOM 730 O O . GLY A 1 95 ? 0.659 14.954 13.673 1.00 70.25 95 GLY A O 1
ATOM 731 N N . THR A 1 96 ? 0.699 16.422 11.966 1.00 67.81 96 THR A N 1
ATOM 732 C CA . THR A 1 96 ? 1.785 17.285 12.463 1.00 67.81 96 THR A CA 1
ATOM 733 C C . THR A 1 96 ? 1.309 18.667 12.908 1.00 67.81 96 THR A C 1
ATOM 735 O O . THR A 1 96 ? 2.141 19.520 13.216 1.00 67.81 96 THR A O 1
ATOM 738 N N . SER A 1 97 ? 0.002 18.930 12.922 1.00 61.91 97 SER A N 1
ATOM 739 C CA . SER A 1 97 ? -0.533 20.171 13.474 1.00 61.91 97 SER A CA 1
ATOM 740 C C . SER A 1 97 ? -0.411 20.177 14.994 1.00 61.91 97 SER A C 1
ATOM 742 O O . SER A 1 97 ? -1.183 19.557 15.722 1.00 61.91 97 SER A O 1
ATOM 744 N N . GLY A 1 98 ? 0.608 20.876 15.485 1.00 52.72 98 GLY A N 1
ATOM 745 C CA . GLY A 1 98 ? 0.665 21.297 16.876 1.00 52.72 98 GLY A CA 1
ATOM 746 C C . GLY A 1 98 ? -0.228 22.519 17.069 1.00 52.72 98 GLY A C 1
ATOM 747 O O . GLY A 1 98 ? -0.236 23.417 16.228 1.00 52.72 98 GLY A O 1
ATOM 748 N N . ASN A 1 99 ? -0.965 22.579 18.178 1.00 52.12 99 ASN A N 1
ATOM 749 C CA . ASN A 1 99 ? -1.513 23.851 18.639 1.00 52.12 99 ASN A CA 1
ATOM 750 C C . ASN A 1 99 ? -0.345 24.792 18.943 1.00 52.12 99 ASN A C 1
ATOM 752 O O . ASN A 1 99 ? 0.377 24.571 19.911 1.00 52.12 99 ASN A O 1
ATOM 756 N N . ALA A 1 100 ? -0.169 25.821 18.123 1.00 41.16 100 ALA A N 1
ATOM 757 C CA . ALA A 1 100 ? 0.591 27.012 18.475 1.00 41.16 100 ALA A CA 1
ATOM 758 C C . ALA A 1 100 ? 0.213 28.141 17.508 1.00 41.16 100 ALA A C 1
ATOM 760 O O . ALA A 1 100 ? 0.614 28.129 16.349 1.00 41.16 100 ALA A O 1
ATOM 761 N N . ASP A 1 101 ? -0.649 29.049 17.960 1.00 40.91 101 ASP A N 1
ATOM 762 C CA . ASP A 1 101 ? -0.465 30.509 18.028 1.00 40.91 101 ASP A CA 1
ATOM 763 C C . ASP A 1 101 ? 0.595 31.197 17.131 1.00 40.91 101 ASP A C 1
ATOM 765 O O . ASP A 1 101 ? 1.233 32.154 17.563 1.00 40.91 101 ASP A O 1
ATOM 769 N N . ASP A 1 102 ? 0.772 30.797 15.871 1.00 38.25 102 ASP A N 1
ATOM 770 C CA . ASP A 1 102 ? 1.603 31.526 14.901 1.00 38.25 102 ASP A CA 1
ATOM 771 C C . ASP A 1 102 ? 0.754 32.515 14.078 1.00 38.25 102 ASP A C 1
ATOM 773 O O . ASP A 1 102 ? 0.707 32.494 12.848 1.00 38.25 102 ASP A O 1
ATOM 777 N N . GLU A 1 103 ? 0.033 33.407 14.770 1.00 39.75 103 GLU A N 1
ATOM 778 C CA . GLU A 1 103 ? -0.444 34.656 14.167 1.00 39.75 103 GLU A CA 1
ATOM 779 C C . GLU A 1 103 ? 0.641 35.729 14.316 1.00 39.75 103 GLU A C 1
ATOM 781 O O . GLU A 1 103 ? 0.691 36.483 15.288 1.00 39.75 103 GLU A O 1
ATOM 786 N N . GLY A 1 104 ? 1.529 35.803 13.321 1.00 42.09 104 GLY A N 1
ATOM 787 C CA . GLY A 1 104 ? 2.699 36.674 13.395 1.00 42.09 104 GLY A CA 1
ATOM 788 C C . GLY A 1 104 ? 3.270 37.166 12.067 1.00 42.09 104 GLY A C 1
ATOM 789 O O . GLY A 1 104 ? 4.484 37.323 11.996 1.00 42.09 104 GLY A O 1
ATOM 790 N N . LYS A 1 105 ? 2.416 37.452 11.064 1.00 40.59 105 LYS A N 1
ATOM 791 C CA . LYS A 1 105 ? 2.644 38.083 9.725 1.00 40.59 105 LYS A CA 1
ATOM 792 C C . LYS A 1 105 ? 2.171 37.111 8.638 1.00 40.59 105 LYS A C 1
ATOM 794 O O . LYS A 1 105 ? 2.672 36.008 8.541 1.00 40.59 105 LYS A O 1
ATOM 799 N N . VAL A 1 106 ? 1.200 37.458 7.796 1.00 32.81 106 VAL A N 1
ATOM 800 C CA . VAL A 1 106 ? 1.412 38.315 6.622 1.00 32.81 106 VAL A CA 1
ATOM 801 C C . VAL A 1 106 ? 0.079 38.954 6.184 1.00 32.81 106 VAL A C 1
ATOM 803 O O . VAL A 1 106 ? -0.897 38.277 5.894 1.00 32.81 106 VAL A O 1
ATOM 806 N N . LEU A 1 107 ? 0.102 40.288 6.131 1.00 36.00 107 LEU A N 1
ATOM 807 C CA . LEU A 1 107 ? -0.639 41.214 5.262 1.00 36.00 107 LEU A CA 1
ATOM 808 C C . LEU A 1 107 ? -2.159 41.032 5.068 1.00 36.00 107 LEU A C 1
ATOM 810 O O . LEU A 1 107 ? -2.656 40.335 4.189 1.00 36.00 107 LEU A O 1
ATOM 814 N N . GLN A 1 108 ? -2.868 41.873 5.825 1.00 42.75 108 GLN A N 1
ATOM 815 C CA . GLN A 1 108 ? -4.149 42.508 5.513 1.00 42.75 108 GLN A CA 1
ATOM 816 C C . GLN A 1 108 ? -4.500 42.573 4.014 1.00 42.75 108 GLN A C 1
ATOM 818 O O . GLN A 1 108 ? -3.846 43.251 3.225 1.00 42.75 108 GLN A O 1
ATOM 823 N N . SER A 1 109 ? -5.652 42.005 3.664 1.00 39.44 109 SER A N 1
ATOM 824 C CA . SER A 1 109 ? -6.498 42.479 2.567 1.00 39.44 109 SER A CA 1
ATOM 825 C C . SER A 1 109 ? -7.956 42.348 3.009 1.00 39.44 109 SER A C 1
ATOM 827 O O . SER A 1 109 ? -8.432 41.271 3.357 1.00 39.44 109 SER A O 1
ATOM 829 N N . LYS A 1 110 ? -8.649 43.488 3.093 1.00 38.53 110 LYS A N 1
ATOM 830 C CA . LYS A 1 110 ? -9.910 43.719 3.826 1.00 38.53 110 LYS A CA 1
ATOM 831 C C . LYS A 1 110 ? -11.176 43.088 3.198 1.00 38.53 110 LYS A C 1
ATOM 833 O O . LYS A 1 110 ? -12.247 43.674 3.298 1.00 38.53 110 LYS A O 1
ATOM 838 N N . ALA A 1 111 ? -11.095 41.906 2.586 1.00 36.78 111 ALA A N 1
ATOM 839 C CA . ALA A 1 111 ? -12.243 41.263 1.925 1.00 36.78 111 ALA A CA 1
ATOM 840 C C . ALA A 1 111 ? -12.671 39.895 2.506 1.00 36.78 111 ALA A C 1
ATOM 842 O O . ALA A 1 111 ? -13.697 39.368 2.089 1.00 36.78 111 ALA A O 1
ATOM 843 N N . SER A 1 112 ? -11.963 39.330 3.494 1.00 36.50 112 SER A N 1
ATOM 844 C CA . SER A 1 112 ? -12.186 37.929 3.926 1.00 36.50 112 SER A CA 1
ATOM 845 C C . SER A 1 112 ? -12.983 37.733 5.225 1.00 36.50 112 SER A C 1
ATOM 847 O O . SER A 1 112 ? -13.173 36.599 5.658 1.00 36.50 112 SER A O 1
ATOM 849 N N . ALA A 1 113 ? -13.504 38.793 5.851 1.00 38.81 113 ALA A N 1
ATOM 850 C CA . ALA A 1 113 ? -14.137 38.707 7.178 1.00 38.81 113 ALA A CA 1
ATOM 851 C C . ALA A 1 113 ? -15.405 37.822 7.243 1.00 38.81 113 ALA A C 1
ATOM 853 O O . ALA A 1 113 ? -15.818 37.421 8.330 1.00 38.81 113 ALA A O 1
ATOM 854 N N . VAL A 1 114 ? -16.021 37.496 6.101 1.00 40.88 114 VAL A N 1
ATOM 855 C CA . VAL A 1 114 ? -17.221 36.639 6.043 1.00 40.88 114 VAL A CA 1
ATOM 856 C C . VAL A 1 114 ? -16.870 35.146 5.934 1.00 40.88 114 VAL A C 1
ATOM 858 O O . VAL A 1 114 ? -17.622 34.318 6.432 1.00 40.88 114 VAL A O 1
ATOM 861 N N . VAL A 1 115 ? -15.704 34.788 5.381 1.00 43.09 115 VAL A N 1
ATOM 862 C CA . VAL A 1 115 ? -15.273 33.380 5.222 1.00 43.09 115 VAL A CA 1
ATOM 863 C C . VAL A 1 115 ? -14.700 32.807 6.529 1.00 43.09 115 VAL A C 1
ATOM 865 O O . VAL A 1 115 ? -14.828 31.616 6.802 1.00 43.09 115 VAL A O 1
ATOM 868 N N . ILE A 1 116 ? -14.141 33.664 7.387 1.00 46.44 116 ILE A N 1
ATOM 869 C CA . ILE A 1 116 ? -13.453 33.268 8.629 1.00 46.44 116 ILE A CA 1
ATOM 870 C C . ILE A 1 116 ? -14.425 32.660 9.662 1.00 46.44 116 ILE A C 1
ATOM 872 O O . ILE A 1 116 ? -14.106 31.659 10.297 1.00 46.44 116 ILE A O 1
ATOM 876 N N . LYS A 1 117 ? -15.670 33.151 9.752 1.00 42.00 117 LYS A N 1
ATOM 877 C CA . LYS A 1 117 ? -16.639 32.658 10.753 1.00 42.00 117 LYS A CA 1
ATOM 878 C C . LYS A 1 117 ? -17.103 31.212 10.535 1.00 42.00 117 LYS A C 1
ATOM 880 O O . LYS A 1 117 ? -17.517 30.561 11.489 1.00 42.00 117 LYS A O 1
ATOM 885 N N . GLN A 1 118 ? -17.053 30.708 9.302 1.00 40.62 118 GLN A N 1
ATOM 886 C CA . GLN A 1 118 ? -17.473 29.338 8.975 1.00 40.62 118 GLN A CA 1
ATOM 887 C C . GLN A 1 118 ? -16.311 28.333 9.098 1.00 40.62 118 GLN A C 1
ATOM 889 O O . GLN A 1 118 ? -16.535 27.146 9.354 1.00 40.62 118 GLN A O 1
ATOM 894 N N . ALA A 1 119 ? -15.072 28.826 8.997 1.00 43.72 119 ALA A N 1
ATOM 895 C CA . ALA A 1 119 ? -13.853 28.072 9.268 1.00 43.72 119 ALA A CA 1
ATOM 896 C C . ALA A 1 119 ? -13.624 27.862 10.776 1.00 43.72 119 ALA A C 1
ATOM 898 O O . ALA A 1 119 ? -13.276 26.755 11.177 1.00 43.72 119 ALA A O 1
ATOM 899 N N . ASP A 1 120 ? -13.902 28.857 11.624 1.00 39.03 120 ASP A N 1
ATOM 900 C CA . ASP A 1 120 ? -13.670 28.747 13.076 1.00 39.03 120 ASP A CA 1
ATOM 901 C C . ASP A 1 120 ? -14.590 27.729 13.767 1.00 39.03 120 ASP A C 1
ATOM 903 O O . ASP A 1 120 ? -14.126 26.921 14.568 1.00 39.03 120 ASP A O 1
ATOM 907 N N . ALA A 1 121 ? -15.871 27.665 13.388 1.00 45.16 121 ALA A N 1
ATOM 908 C CA . ALA A 1 121 ? -16.782 26.633 13.897 1.00 45.16 121 ALA A CA 1
ATOM 909 C C . ALA A 1 121 ? -16.391 25.214 13.431 1.00 45.16 121 ALA A C 1
ATOM 911 O O . ALA A 1 121 ? -16.650 24.232 14.127 1.00 45.16 121 ALA A O 1
ATOM 912 N N . SER A 1 122 ? -15.746 25.101 12.264 1.00 49.19 122 SER A N 1
ATOM 913 C CA . SER A 1 122 ? -15.219 23.829 11.755 1.00 49.19 122 SER A CA 1
ATOM 914 C C . SER A 1 122 ? -13.911 23.433 12.450 1.00 49.19 122 SER A C 1
ATOM 916 O O . SER A 1 122 ? -13.706 22.245 12.684 1.00 49.19 122 SER A O 1
ATOM 918 N N . ARG A 1 123 ? -13.061 24.399 12.835 1.00 46.25 123 ARG A N 1
ATOM 919 C CA . ARG A 1 123 ? -11.814 24.172 13.592 1.00 46.25 123 ARG A CA 1
ATOM 920 C C . ARG A 1 123 ? -12.090 23.647 14.998 1.00 46.25 123 ARG A C 1
ATOM 922 O O . ARG A 1 123 ? -11.477 22.663 15.394 1.00 46.25 123 ARG A O 1
ATOM 929 N N . ASP A 1 124 ? -13.072 24.209 15.698 1.00 42.97 124 ASP A N 1
ATOM 930 C CA . ASP A 1 124 ? -13.444 23.771 17.055 1.00 42.97 124 ASP A CA 1
ATOM 931 C C . ASP A 1 124 ? -14.034 22.341 17.071 1.00 42.97 124 ASP A C 1
ATOM 933 O O . ASP A 1 124 ? -13.835 21.563 18.006 1.00 42.97 124 ASP A O 1
ATOM 937 N N . LEU A 1 125 ? -14.704 21.942 15.981 1.00 47.41 125 LEU A N 1
ATOM 938 C CA . LEU A 1 125 ? -15.155 20.562 15.752 1.00 47.41 125 LEU A CA 1
ATOM 939 C C . LEU A 1 125 ? -14.017 19.618 15.315 1.00 47.41 125 LEU A C 1
ATOM 941 O O . LEU A 1 125 ? -14.097 18.415 15.582 1.00 47.41 125 LEU A O 1
ATOM 945 N N . HIS A 1 126 ? -12.977 20.132 14.647 1.00 44.88 126 HIS A N 1
ATOM 946 C CA . HIS A 1 126 ? -11.813 19.358 14.192 1.00 44.88 126 HIS A CA 1
ATOM 947 C C . HIS A 1 126 ? -10.830 19.058 15.333 1.00 44.88 126 HIS A C 1
ATOM 949 O O . HIS A 1 126 ? -10.279 17.963 15.379 1.00 44.88 126 HIS A O 1
ATOM 955 N N . MET A 1 127 ? -10.716 19.959 16.317 1.00 44.78 127 MET A N 1
ATOM 956 C CA . MET A 1 127 ? -9.888 19.802 17.527 1.00 44.78 127 MET A CA 1
ATOM 957 C C . MET A 1 127 ? -10.282 18.614 18.421 1.00 44.78 127 MET A C 1
ATOM 959 O O . MET A 1 127 ? -9.525 18.220 19.304 1.00 44.78 127 MET A O 1
ATOM 963 N N . ARG A 1 128 ? -11.467 18.023 18.216 1.00 49.66 128 ARG A N 1
ATOM 964 C CA . ARG A 1 128 ? -11.952 16.861 18.980 1.00 49.66 128 ARG A CA 1
ATOM 965 C C . ARG A 1 128 ? -11.776 15.521 18.270 1.00 49.66 128 ARG A C 1
ATOM 967 O O . ARG A 1 128 ? -12.155 14.499 18.839 1.00 49.66 128 ARG A O 1
ATOM 974 N N . ARG A 1 129 ? -11.273 15.493 17.032 1.00 52.44 129 ARG A N 1
ATOM 975 C CA . ARG A 1 129 ? -11.124 14.239 16.283 1.00 52.44 129 ARG A CA 1
ATOM 976 C C . ARG A 1 129 ? -9.675 13.763 16.338 1.00 52.44 129 ARG A C 1
ATOM 978 O O . ARG A 1 129 ? -8.787 14.553 16.036 1.00 52.44 129 ARG A O 1
ATOM 985 N N . PRO A 1 130 ? -9.428 12.486 16.683 1.00 58.12 130 PRO A N 1
ATOM 986 C CA . PRO A 1 130 ? -8.115 11.888 16.502 1.00 58.12 130 PRO A CA 1
ATOM 987 C C . PRO A 1 130 ? -7.665 12.104 15.056 1.00 58.12 130 PRO A C 1
ATOM 989 O O . PRO A 1 130 ? -8.417 11.819 14.119 1.00 58.12 130 PRO A O 1
ATOM 992 N N . THR A 1 131 ? -6.464 12.642 14.878 1.00 63.72 131 THR A N 1
ATOM 993 C CA . THR A 1 131 ? -5.836 12.767 13.563 1.00 63.72 131 THR A CA 1
ATOM 994 C C . THR A 1 131 ? -5.661 11.373 12.956 1.00 63.72 131 THR A C 1
ATOM 996 O O . THR A 1 131 ? -5.516 10.364 13.654 1.00 63.72 131 THR A O 1
ATOM 999 N N . THR A 1 132 ? -5.744 11.286 11.629 1.00 75.19 132 THR A N 1
ATOM 1000 C CA . THR A 1 132 ? -5.618 9.994 10.945 1.00 75.19 132 THR A CA 1
ATOM 1001 C C . THR A 1 132 ? -4.163 9.549 10.991 1.00 75.19 132 THR A C 1
ATOM 1003 O O . THR A 1 132 ? -3.287 10.238 10.477 1.00 75.19 132 THR A O 1
ATOM 1006 N N . LYS A 1 133 ? -3.895 8.382 11.584 1.00 84.12 133 LYS A N 1
ATOM 1007 C CA . LYS A 1 133 ? -2.551 7.803 11.589 1.00 84.12 133 LYS A CA 1
ATOM 1008 C C . LYS A 1 133 ? -2.164 7.386 10.170 1.00 84.12 133 LYS A C 1
ATOM 1010 O O . LYS A 1 133 ? -2.829 6.542 9.571 1.00 84.12 133 LYS A O 1
ATOM 1015 N N . LEU A 1 134 ? -1.079 7.955 9.651 1.00 89.19 134 LEU A N 1
ATOM 1016 C CA . LEU A 1 134 ? -0.556 7.631 8.325 1.00 89.19 134 LEU A CA 1
ATOM 1017 C C . LEU A 1 134 ? 0.651 6.692 8.410 1.00 89.19 134 LEU A C 1
ATOM 1019 O O . LEU A 1 134 ? 1.505 6.841 9.284 1.00 89.19 134 LEU A O 1
ATOM 1023 N N . TYR A 1 135 ? 0.742 5.768 7.456 1.00 92.44 135 TYR A N 1
ATOM 1024 C CA . TYR A 1 135 ? 1.878 4.867 7.276 1.00 92.44 135 TYR A CA 1
ATOM 1025 C C . TYR A 1 135 ? 2.360 4.948 5.828 1.00 92.44 135 TYR A C 1
ATOM 1027 O O . TYR A 1 135 ? 1.56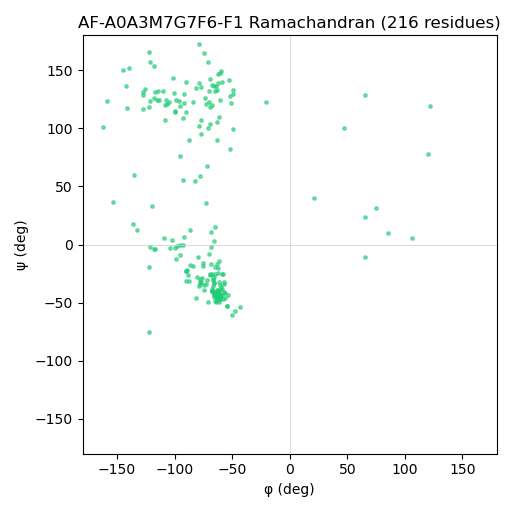9 4.798 4.898 1.00 92.44 135 TYR A O 1
ATOM 1035 N N . PHE A 1 136 ? 3.658 5.158 5.639 1.00 93.25 136 PHE A N 1
ATOM 1036 C CA . PHE A 1 136 ? 4.308 5.241 4.339 1.00 93.25 136 PHE A CA 1
ATOM 1037 C C . PHE A 1 136 ? 5.399 4.182 4.240 1.00 93.25 136 PHE A C 1
ATOM 1039 O O . PHE A 1 136 ? 6.328 4.159 5.051 1.00 93.25 136 PHE A O 1
ATOM 1046 N N . TYR A 1 137 ? 5.295 3.331 3.218 1.00 94.25 137 TYR A N 1
ATOM 1047 C CA . TYR A 1 137 ? 6.338 2.381 2.852 1.00 94.25 137 TYR A CA 1
ATOM 1048 C C . TYR A 1 137 ? 7.002 2.813 1.552 1.00 94.25 137 TYR A C 1
ATOM 1050 O O . TYR A 1 137 ? 6.338 2.914 0.523 1.00 94.25 137 TYR A O 1
ATOM 1058 N N . TRP A 1 138 ? 8.306 3.052 1.598 1.00 93.62 138 TRP A N 1
ATOM 1059 C CA . TRP A 1 138 ? 9.068 3.564 0.467 1.00 93.62 138 TRP A CA 1
ATOM 1060 C C . TRP A 1 138 ? 9.991 2.483 -0.074 1.00 93.62 138 TRP A C 1
ATOM 1062 O O . TRP A 1 138 ? 10.740 1.875 0.689 1.00 93.62 138 TRP A O 1
ATOM 1072 N N . GLY A 1 139 ? 10.007 2.273 -1.389 1.00 91.81 139 GLY A N 1
ATOM 1073 C CA . GLY A 1 139 ? 11.062 1.475 -2.002 1.00 91.81 139 GLY A CA 1
ATOM 1074 C C . GLY A 1 139 ? 12.424 2.143 -1.790 1.00 91.81 139 GLY A C 1
ATOM 1075 O O . GLY A 1 139 ? 12.559 3.366 -1.886 1.00 91.81 139 GLY A O 1
ATOM 1076 N N . LYS A 1 140 ? 13.449 1.340 -1.488 1.00 90.00 140 LYS A N 1
ATOM 1077 C CA . LYS A 1 140 ? 14.816 1.851 -1.310 1.00 90.00 140 LYS A CA 1
ATOM 1078 C C . LYS A 1 140 ? 15.354 2.474 -2.598 1.00 90.00 140 LYS A C 1
ATOM 1080 O O . LYS A 1 140 ? 15.925 3.554 -2.560 1.00 90.00 140 LYS A O 1
ATOM 1085 N N . ASN A 1 141 ? 15.126 1.780 -3.713 1.00 85.12 141 ASN A N 1
ATOM 1086 C CA . ASN A 1 141 ? 15.569 2.140 -5.056 1.00 85.12 141 ASN A CA 1
ATOM 1087 C C . ASN A 1 141 ? 14.397 1.934 -6.032 1.00 85.12 141 ASN A C 1
ATOM 1089 O O . ASN A 1 141 ? 14.449 1.085 -6.918 1.00 85.12 141 ASN A O 1
ATOM 1093 N N . ASP A 1 142 ? 13.289 2.636 -5.801 1.00 80.06 142 ASP A N 1
ATOM 1094 C CA . ASP A 1 142 ? 12.051 2.444 -6.566 1.00 80.06 142 ASP A CA 1
ATOM 1095 C C . ASP A 1 142 ? 12.176 2.985 -8.011 1.00 80.06 142 ASP A C 1
ATOM 1097 O O . ASP A 1 142 ? 11.630 2.405 -8.946 1.00 80.06 142 ASP A O 1
ATOM 1101 N N . HIS A 1 143 ? 12.986 4.033 -8.213 1.00 81.25 143 HIS A N 1
ATOM 1102 C CA . HIS A 1 143 ? 13.202 4.760 -9.476 1.00 81.25 143 HIS A CA 1
ATOM 1103 C C . HIS A 1 143 ? 11.988 5.526 -10.027 1.00 81.25 143 HIS A C 1
ATOM 1105 O O . HIS A 1 143 ? 12.177 6.352 -10.919 1.00 81.25 143 HIS A O 1
ATOM 1111 N N . TRP A 1 144 ? 10.779 5.327 -9.490 1.00 83.00 144 TRP A N 1
ATOM 1112 C CA . TRP A 1 144 ? 9.614 6.162 -9.814 1.00 83.00 144 TRP A CA 1
ATOM 1113 C C . TRP A 1 144 ? 9.509 7.392 -8.917 1.00 83.00 144 TRP A C 1
ATOM 1115 O O . TRP A 1 144 ? 9.073 8.451 -9.359 1.00 83.00 144 TRP A O 1
ATOM 1125 N N . VAL A 1 145 ? 9.961 7.268 -7.670 1.00 83.19 145 VAL A N 1
ATOM 1126 C CA . VAL A 1 145 ? 10.146 8.394 -6.754 1.00 83.19 145 VAL A CA 1
ATOM 1127 C C . VAL A 1 145 ? 11.642 8.643 -6.614 1.00 83.19 145 VAL A C 1
ATOM 1129 O O . VAL A 1 145 ? 12.394 7.730 -6.271 1.00 83.19 145 VAL A O 1
ATOM 1132 N N . ALA A 1 146 ? 12.083 9.869 -6.895 1.00 84.50 146 ALA A N 1
ATOM 1133 C CA . ALA A 1 146 ? 13.482 10.242 -6.743 1.00 84.50 146 ALA A CA 1
ATOM 1134 C C . ALA A 1 146 ? 13.894 10.211 -5.260 1.00 84.50 146 ALA A C 1
ATOM 1136 O O . ALA A 1 146 ? 13.163 10.700 -4.395 1.00 84.50 146 ALA A O 1
ATOM 1137 N N . ASP A 1 147 ? 15.077 9.658 -4.970 1.00 87.31 147 ASP A N 1
ATOM 1138 C CA . ASP A 1 147 ? 15.570 9.496 -3.595 1.00 87.31 147 ASP A CA 1
ATOM 1139 C C . ASP A 1 147 ? 15.622 10.831 -2.844 1.00 87.31 147 ASP A C 1
ATOM 1141 O O . ASP A 1 147 ? 15.177 10.919 -1.705 1.00 87.31 147 ASP A O 1
ATOM 1145 N N . ASN A 1 148 ? 16.075 11.901 -3.503 1.00 87.88 148 ASN A N 1
ATOM 1146 C CA . ASN A 1 148 ? 16.120 13.237 -2.907 1.00 87.88 148 ASN A CA 1
ATOM 1147 C C . ASN A 1 148 ? 14.727 13.777 -2.539 1.00 87.88 148 ASN A C 1
ATOM 1149 O O . ASN A 1 148 ? 14.579 14.407 -1.492 1.00 87.88 148 ASN A O 1
ATOM 1153 N N . THR A 1 149 ? 13.705 13.531 -3.363 1.00 85.81 149 THR A N 1
ATOM 1154 C CA . THR A 1 149 ? 12.318 13.917 -3.081 1.00 85.81 149 THR A CA 1
ATOM 1155 C C . THR A 1 149 ? 11.790 13.155 -1.872 1.00 85.81 149 THR A C 1
ATOM 1157 O O . THR A 1 149 ? 11.278 13.780 -0.943 1.00 85.81 149 THR A O 1
ATOM 1160 N N . ARG A 1 150 ? 11.975 11.826 -1.836 1.00 89.06 150 ARG A N 1
ATOM 1161 C CA . ARG A 1 150 ? 11.625 11.000 -0.669 1.00 89.06 150 ARG A CA 1
ATOM 1162 C C . ARG A 1 150 ? 12.306 11.533 0.590 1.00 89.06 150 ARG A C 1
ATOM 1164 O O . ARG A 1 150 ? 11.640 11.785 1.590 1.00 89.06 150 ARG A O 1
ATOM 1171 N N . ASP A 1 151 ? 13.619 11.718 0.540 1.00 88.88 151 ASP A N 1
ATOM 1172 C CA . ASP A 1 151 ? 14.418 12.089 1.707 1.00 88.88 151 ASP A CA 1
ATOM 1173 C C . ASP A 1 151 ? 14.059 13.498 2.213 1.00 88.88 151 ASP A C 1
ATOM 1175 O O . ASP A 1 151 ? 14.031 13.732 3.421 1.00 88.88 151 ASP A O 1
ATOM 1179 N N . THR A 1 152 ? 13.686 14.414 1.310 1.00 87.12 152 THR A N 1
ATOM 1180 C CA . THR A 1 152 ? 13.179 15.751 1.664 1.00 87.12 152 THR A CA 1
ATOM 1181 C C . THR A 1 152 ? 11.845 15.668 2.409 1.00 87.12 152 THR A C 1
ATOM 1183 O O . THR A 1 152 ? 11.676 16.340 3.427 1.00 87.12 152 THR A O 1
ATOM 1186 N N . ILE A 1 153 ? 10.915 14.817 1.957 1.00 85.31 153 ILE A N 1
ATOM 1187 C CA . ILE A 1 153 ? 9.630 14.589 2.642 1.00 85.31 153 ILE A CA 1
ATOM 1188 C C . ILE A 1 153 ? 9.870 13.993 4.033 1.00 85.31 153 ILE A C 1
ATOM 1190 O O . ILE A 1 153 ? 9.332 14.497 5.020 1.00 85.31 153 ILE A O 1
ATOM 1194 N N . LEU A 1 154 ? 10.715 12.961 4.132 1.00 86.38 154 LEU A N 1
ATOM 1195 C CA . LEU A 1 154 ? 11.066 12.342 5.413 1.00 86.38 154 LEU A CA 1
ATOM 1196 C C . LEU A 1 154 ? 11.666 13.368 6.383 1.00 86.38 154 LEU A C 1
ATOM 1198 O O . LEU A 1 154 ? 11.242 13.439 7.535 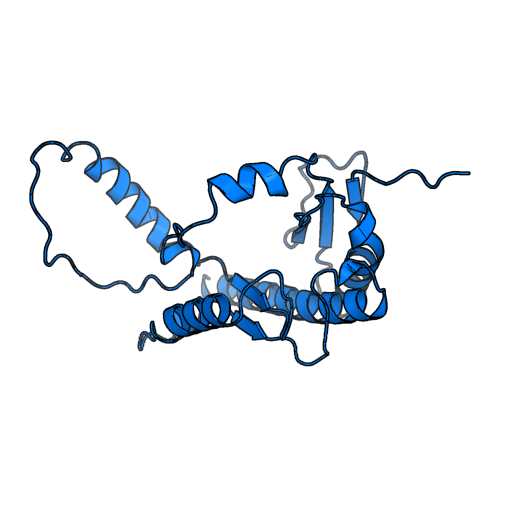1.00 86.38 154 LEU A O 1
ATOM 1202 N N . ALA A 1 155 ? 12.608 14.194 5.921 1.00 85.00 155 ALA A N 1
ATOM 1203 C CA . ALA A 1 155 ? 13.235 15.222 6.745 1.00 85.00 155 ALA A CA 1
ATOM 1204 C C . ALA A 1 155 ? 12.227 16.284 7.216 1.00 85.00 155 ALA A C 1
ATOM 1206 O O . ALA A 1 155 ? 12.183 16.599 8.406 1.00 85.00 155 ALA A O 1
ATOM 1207 N N . ALA A 1 156 ? 11.381 16.791 6.314 1.00 82.12 156 ALA A N 1
ATOM 1208 C CA . ALA A 1 156 ? 10.378 17.806 6.635 1.00 82.12 156 ALA A CA 1
ATOM 1209 C C . ALA A 1 156 ? 9.373 17.325 7.694 1.00 82.12 156 ALA A C 1
ATOM 1211 O O . ALA A 1 156 ? 8.935 18.103 8.543 1.00 82.12 156 ALA A O 1
ATOM 1212 N N . ARG A 1 157 ? 9.023 16.033 7.668 1.00 79.44 157 ARG A N 1
ATOM 1213 C CA . ARG A 1 157 ? 8.055 15.437 8.600 1.00 79.44 157 ARG A CA 1
ATOM 1214 C C . ARG A 1 157 ? 8.699 14.905 9.885 1.00 79.44 157 ARG A C 1
ATOM 1216 O O . ARG A 1 157 ? 8.023 14.858 10.908 1.00 79.44 157 ARG A O 1
ATOM 1223 N N . ALA A 1 158 ? 9.999 14.604 9.880 1.00 73.81 158 ALA A N 1
ATOM 1224 C CA . ALA A 1 158 ? 10.758 14.266 11.087 1.00 73.81 158 ALA A CA 1
ATOM 1225 C C . ALA A 1 158 ? 11.057 15.491 11.975 1.00 73.81 158 ALA A C 1
ATOM 1227 O O . ALA A 1 158 ? 11.065 15.373 13.198 1.00 73.81 158 ALA A O 1
ATOM 1228 N N . GLN A 1 159 ? 11.290 16.666 11.375 1.00 57.50 159 GLN A N 1
ATOM 1229 C CA . GLN A 1 159 ? 11.716 17.880 12.089 1.00 57.50 159 GLN A CA 1
ATOM 1230 C C . GLN A 1 159 ? 10.607 18.577 12.891 1.00 57.50 159 GLN A C 1
ATOM 1232 O O . GLN A 1 159 ? 10.914 19.372 13.777 1.00 57.50 159 GLN A O 1
ATOM 1237 N N . LYS A 1 160 ? 9.327 18.268 12.647 1.00 60.12 160 LYS A N 1
ATOM 1238 C CA . LYS A 1 160 ? 8.198 18.796 13.437 1.00 60.12 160 LYS A CA 1
ATOM 1239 C C . LYS A 1 160 ? 8.004 17.991 14.728 1.00 60.12 160 LYS A C 1
ATOM 1241 O O . LYS A 1 160 ? 6.941 17.428 14.983 1.00 60.12 160 LYS A O 1
ATOM 1246 N N . ALA A 1 161 ? 9.073 17.876 15.516 1.00 50.12 161 ALA A N 1
ATOM 1247 C CA . ALA A 1 161 ? 9.030 17.315 16.857 1.00 50.12 161 ALA A CA 1
ATOM 1248 C C . ALA A 1 161 ? 8.439 18.347 17.817 1.00 50.12 161 ALA A C 1
ATOM 1250 O O . ALA A 1 161 ? 9.062 19.355 18.128 1.00 50.12 161 ALA A O 1
ATOM 1251 N N . THR A 1 162 ? 7.208 18.107 18.246 1.00 54.59 162 THR A N 1
ATOM 1252 C CA . THR A 1 162 ? 6.607 18.794 19.388 1.00 54.59 162 THR A CA 1
ATOM 1253 C C . THR A 1 162 ? 6.909 18.005 20.653 1.00 54.59 162 THR A C 1
ATOM 1255 O O . THR A 1 162 ? 6.751 16.785 20.649 1.00 54.59 162 THR A O 1
ATOM 1258 N N . ASP A 1 163 ? 7.224 18.695 21.746 1.00 53.12 163 ASP A N 1
ATOM 1259 C CA . ASP A 1 163 ? 7.441 18.104 23.078 1.00 53.12 163 ASP A CA 1
ATOM 1260 C C . ASP A 1 163 ? 6.172 17.471 23.698 1.00 53.12 163 ASP A C 1
ATOM 1262 O O . ASP A 1 163 ? 6.192 16.977 24.824 1.00 53.12 163 ASP A O 1
ATOM 1266 N N . GLU A 1 164 ? 5.059 17.459 22.959 1.00 57.91 164 GLU A N 1
ATOM 1267 C CA . GLU A 1 164 ? 3.778 16.904 23.379 1.00 57.91 164 GLU A CA 1
ATOM 1268 C C . GLU A 1 164 ? 3.636 15.412 23.003 1.00 57.91 164 GLU A C 1
ATOM 1270 O O . GLU A 1 164 ? 3.505 15.070 21.818 1.00 57.91 164 GLU A O 1
ATOM 1275 N N . PRO A 1 165 ? 3.575 14.491 23.985 1.00 57.12 165 PRO A N 1
ATOM 1276 C CA . PRO A 1 165 ? 3.513 13.047 23.742 1.00 57.12 165 PRO A CA 1
ATOM 1277 C C . PRO A 1 165 ? 2.231 12.583 23.025 1.00 57.12 165 PRO A C 1
ATOM 1279 O O . PRO A 1 165 ? 2.215 11.495 22.443 1.00 57.12 165 PRO A O 1
ATOM 1282 N N . MET A 1 166 ? 1.153 13.381 23.032 1.00 54.19 166 MET A N 1
ATOM 1283 C CA . MET A 1 166 ? -0.051 13.086 22.239 1.00 54.19 166 MET A CA 1
ATOM 1284 C C . MET A 1 166 ? 0.151 13.313 20.736 1.00 54.19 166 MET A C 1
ATOM 1286 O O . MET A 1 166 ? -0.402 12.557 19.932 1.00 54.19 166 MET A O 1
ATOM 1290 N N . LEU A 1 167 ? 0.959 14.301 20.341 1.00 57.72 167 LEU A N 1
ATOM 1291 C CA . LEU A 1 167 ? 1.201 14.572 18.925 1.00 57.72 167 LEU A CA 1
ATOM 1292 C C . LEU A 1 167 ? 2.198 13.570 18.328 1.00 57.72 167 LEU A C 1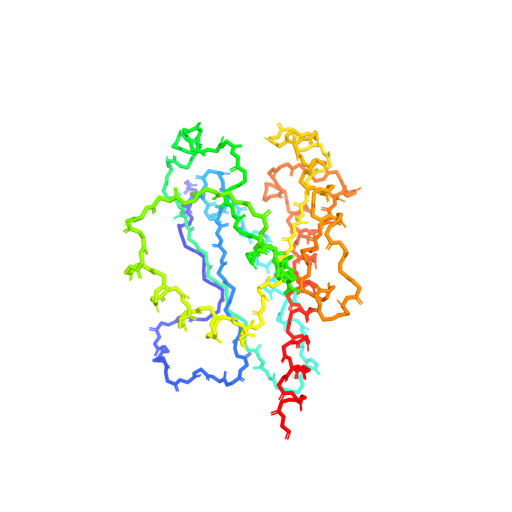
ATOM 1294 O O . LEU A 1 167 ? 2.037 13.163 17.182 1.00 57.72 167 LEU A O 1
ATOM 1298 N N . GLU A 1 168 ? 3.137 13.047 19.125 1.00 64.62 168 GLU A N 1
ATOM 1299 C CA . GLU A 1 168 ? 4.028 11.951 18.702 1.00 64.62 168 GLU A CA 1
ATOM 1300 C C . GLU A 1 168 ? 3.264 10.701 18.241 1.00 64.62 168 GLU A C 1
ATOM 1302 O O . GLU A 1 168 ? 3.593 10.092 17.220 1.00 64.62 168 GLU A O 1
ATOM 1307 N N . LYS A 1 169 ? 2.180 10.334 18.936 1.00 68.44 169 LYS A N 1
ATOM 1308 C CA . LYS A 1 169 ? 1.338 9.194 18.533 1.00 68.44 169 LYS A CA 1
ATOM 1309 C C . LYS A 1 169 ? 0.629 9.423 17.200 1.00 68.44 169 LYS A C 1
ATOM 1311 O O . LYS A 1 169 ? 0.334 8.452 16.507 1.00 68.44 169 LYS A O 1
ATOM 1316 N N . SER A 1 170 ? 0.408 10.676 16.823 1.00 69.81 170 SER A N 1
ATOM 1317 C CA . SER A 1 170 ? -0.296 11.083 15.605 1.00 69.81 170 SER A CA 1
ATOM 1318 C C . SER A 1 170 ? 0.609 11.176 14.376 1.00 69.81 170 SER A C 1
ATOM 1320 O O . SER A 1 170 ? 0.116 11.135 13.251 1.00 69.81 170 SER A O 1
ATOM 1322 N N . LYS A 1 171 ? 1.931 11.245 14.577 1.00 77.75 171 LYS A N 1
ATOM 1323 C CA . LYS A 1 171 ? 2.901 11.411 13.491 1.00 77.75 171 LYS A CA 1
ATOM 1324 C C . LYS A 1 171 ? 2.858 10.279 12.465 1.00 77.75 171 LYS A C 1
ATOM 1326 O O . LYS A 1 171 ? 2.605 9.124 12.831 1.00 77.75 171 LYS A O 1
ATOM 1331 N N . PRO A 1 172 ? 3.179 10.571 11.196 1.00 85.69 172 PRO A N 1
ATOM 1332 C CA . PRO A 1 172 ? 3.221 9.559 10.161 1.00 85.69 172 PRO A CA 1
ATOM 1333 C C . PRO A 1 172 ? 4.382 8.597 10.432 1.00 85.69 172 PRO A C 1
ATOM 1335 O O . PRO A 1 172 ? 5.492 9.013 10.764 1.00 85.69 172 PRO A O 1
ATOM 1338 N N . VAL A 1 173 ? 4.141 7.301 10.264 1.00 89.06 173 VAL A N 1
ATOM 1339 C CA . VAL A 1 173 ? 5.210 6.298 10.245 1.00 89.06 173 VAL A CA 1
ATOM 1340 C C . VAL A 1 173 ? 5.767 6.254 8.833 1.00 89.06 173 VAL A C 1
ATOM 1342 O O . VAL A 1 173 ? 5.026 6.016 7.885 1.00 89.06 173 VAL A O 1
ATOM 1345 N N . MET A 1 174 ? 7.066 6.487 8.677 1.00 89.94 174 MET A N 1
ATOM 1346 C CA . MET A 1 174 ? 7.739 6.448 7.380 1.00 89.94 174 MET A CA 1
ATOM 1347 C C . MET A 1 174 ? 8.862 5.418 7.426 1.00 89.94 174 MET A C 1
ATOM 1349 O O . MET A 1 174 ? 9.795 5.549 8.215 1.00 89.94 174 MET A O 1
ATOM 1353 N N . GLU A 1 175 ? 8.779 4.390 6.585 1.00 92.19 175 GLU A N 1
ATOM 1354 C CA . GLU A 1 175 ? 9.758 3.306 6.545 1.00 92.19 175 GLU A CA 1
ATOM 1355 C C . GLU A 1 175 ? 10.281 3.092 5.125 1.00 92.19 175 GLU A C 1
ATOM 1357 O O . GLU A 1 175 ? 9.508 2.962 4.178 1.00 92.19 175 GLU A O 1
ATOM 1362 N N . ILE A 1 176 ? 11.606 3.021 4.988 1.00 93.81 176 ILE A N 1
ATOM 1363 C CA . ILE A 1 176 ? 12.273 2.649 3.740 1.00 93.81 176 ILE A CA 1
ATOM 1364 C C . ILE A 1 176 ? 12.507 1.137 3.743 1.00 93.81 176 ILE A C 1
ATOM 1366 O O . ILE A 1 176 ? 13.072 0.590 4.695 1.00 93.81 176 ILE A O 1
ATOM 1370 N N . ASP A 1 177 ? 12.095 0.478 2.663 1.00 93.94 177 ASP A N 1
ATOM 1371 C CA . ASP A 1 177 ? 12.283 -0.946 2.426 1.00 93.94 177 ASP A CA 1
ATOM 1372 C C . ASP A 1 177 ? 13.752 -1.367 2.573 1.00 93.94 177 ASP A C 1
ATOM 1374 O O . ASP A 1 177 ? 14.690 -0.678 2.166 1.00 93.94 177 ASP A O 1
ATOM 1378 N N . ARG A 1 178 ? 13.951 -2.555 3.146 1.00 93.31 178 ARG A N 1
ATOM 1379 C CA . ARG A 1 178 ? 15.271 -3.179 3.314 1.00 93.31 178 ARG A CA 1
ATOM 1380 C C . ARG A 1 178 ? 15.405 -4.496 2.555 1.00 93.31 178 ARG A C 1
ATOM 1382 O O . ARG A 1 178 ? 16.490 -5.069 2.553 1.00 93.31 178 ARG A O 1
ATOM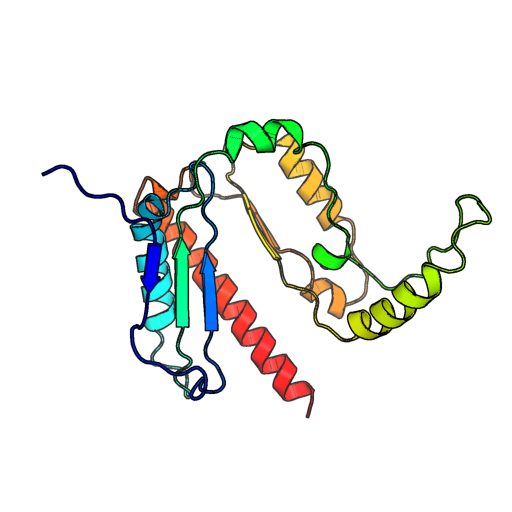 1389 N N . ASN A 1 179 ? 14.331 -4.964 1.923 1.00 92.44 179 ASN A N 1
ATOM 1390 C CA . ASN A 1 179 ? 14.264 -6.268 1.269 1.00 92.44 179 ASN A CA 1
ATOM 1391 C C . ASN A 1 179 ? 14.512 -6.190 -0.246 1.00 92.44 179 ASN A C 1
ATOM 1393 O O . ASN A 1 179 ? 14.525 -7.223 -0.908 1.00 92.44 179 ASN A O 1
ATOM 1397 N N . GLY A 1 180 ? 14.724 -4.992 -0.798 1.00 92.31 180 GLY A N 1
ATOM 1398 C CA . GLY A 1 180 ? 14.945 -4.791 -2.230 1.00 92.31 180 GLY A CA 1
ATOM 1399 C C . GLY A 1 180 ? 13.662 -4.923 -3.051 1.00 92.31 180 GLY A C 1
ATOM 1400 O O . GLY A 1 180 ? 13.711 -5.377 -4.192 1.00 92.31 180 GLY A O 1
ATOM 1401 N N . ILE A 1 181 ? 12.517 -4.561 -2.470 1.00 93.81 181 ILE A N 1
ATOM 1402 C CA . ILE A 1 181 ? 11.212 -4.637 -3.124 1.00 93.81 181 ILE A CA 1
ATOM 1403 C C . ILE A 1 181 ? 11.152 -3.572 -4.235 1.00 93.81 181 ILE A C 1
ATOM 1405 O O . ILE A 1 181 ? 11.339 -2.386 -3.951 1.00 93.81 181 ILE A O 1
ATOM 1409 N N . PRO A 1 182 ? 10.894 -3.961 -5.499 1.00 92.19 182 PRO A N 1
ATOM 1410 C CA . PRO A 1 182 ? 10.730 -3.017 -6.598 1.00 92.19 182 PRO A CA 1
ATOM 1411 C C . PRO A 1 182 ? 9.376 -2.301 -6.510 1.00 92.19 182 PRO A C 1
ATOM 1413 O O . PRO A 1 182 ? 8.454 -2.802 -5.866 1.00 92.19 182 PRO A O 1
ATOM 1416 N N . HIS A 1 183 ? 9.228 -1.199 -7.254 1.00 91.25 183 HIS A N 1
ATOM 1417 C CA . HIS A 1 183 ? 7.983 -0.421 -7.360 1.00 91.25 183 HIS A CA 1
ATOM 1418 C C . HIS A 1 183 ? 6.728 -1.295 -7.509 1.00 91.25 183 HIS A C 1
ATOM 1420 O O . HIS A 1 183 ? 5.780 -1.234 -6.726 1.00 91.25 183 HIS A O 1
ATOM 1426 N N . GLY A 1 184 ? 6.755 -2.184 -8.506 1.00 91.19 184 GLY A N 1
ATOM 1427 C CA . GLY A 1 184 ? 5.700 -3.152 -8.781 1.00 91.19 184 GLY A CA 1
ATOM 1428 C C . GLY A 1 184 ? 5.738 -4.347 -7.829 1.00 91.19 184 GLY A C 1
ATOM 1429 O O . GLY A 1 184 ? 5.881 -5.483 -8.283 1.00 91.19 184 GLY A O 1
ATOM 1430 N N . PHE A 1 185 ? 5.618 -4.120 -6.518 1.00 93.56 185 PHE A N 1
ATOM 1431 C CA . PHE A 1 185 ? 5.656 -5.188 -5.509 1.00 93.56 185 PHE A CA 1
ATOM 1432 C C . PHE A 1 185 ? 4.579 -6.261 -5.754 1.00 93.56 185 PHE A C 1
ATOM 1434 O O . PHE A 1 185 ? 4.785 -7.445 -5.485 1.00 93.56 185 PHE A O 1
ATOM 1441 N N . CYS A 1 186 ? 3.434 -5.861 -6.308 1.00 92.44 186 CYS A N 1
ATOM 1442 C CA . CYS A 1 186 ? 2.304 -6.737 -6.604 1.00 92.44 186 CYS A CA 1
ATOM 1443 C C . CYS A 1 186 ? 2.587 -7.752 -7.729 1.00 92.44 186 CYS A C 1
ATOM 1445 O O . CYS A 1 186 ? 1.904 -8.766 -7.837 1.00 92.44 186 CYS A O 1
ATOM 1447 N N . LEU A 1 187 ? 3.634 -7.538 -8.536 1.00 91.44 187 LEU A N 1
ATOM 1448 C CA . LEU A 1 187 ? 3.974 -8.417 -9.660 1.00 91.44 187 LEU A CA 1
ATOM 1449 C C . LEU A 1 187 ? 4.619 -9.739 -9.226 1.00 91.44 187 LEU A C 1
ATOM 1451 O O . LEU A 1 187 ? 4.650 -10.695 -10.001 1.00 91.44 187 LEU A O 1
ATOM 1455 N N . GLN A 1 188 ? 5.145 -9.813 -8.001 1.00 94.00 188 GLN A N 1
ATOM 1456 C CA . GLN A 1 188 ? 5.727 -11.035 -7.454 1.00 94.00 188 GLN A CA 1
ATOM 1457 C C . GLN A 1 188 ? 5.086 -11.387 -6.117 1.00 94.00 188 GLN A C 1
ATOM 1459 O O . GLN A 1 188 ? 4.973 -10.560 -5.212 1.00 94.00 188 GLN A O 1
ATOM 1464 N N . ARG A 1 189 ? 4.729 -12.666 -5.960 1.00 94.62 189 ARG A N 1
ATOM 1465 C CA . ARG A 1 189 ? 4.076 -13.168 -4.743 1.00 94.62 189 ARG A CA 1
ATOM 1466 C C . ARG A 1 189 ? 4.933 -12.969 -3.489 1.00 94.62 189 ARG A C 1
ATOM 1468 O O . ARG A 1 189 ? 4.388 -12.663 -2.438 1.00 94.62 189 ARG A O 1
ATOM 1475 N N . VAL A 1 190 ? 6.257 -13.108 -3.590 1.00 96.62 190 VAL A N 1
ATOM 1476 C CA . VAL A 1 190 ? 7.166 -12.925 -2.443 1.00 96.62 190 VAL A CA 1
ATOM 1477 C C . VAL A 1 190 ? 7.090 -11.490 -1.912 1.00 96.62 190 VAL A C 1
ATOM 1479 O O . VAL A 1 190 ? 6.879 -11.292 -0.720 1.00 96.62 190 VAL A O 1
ATOM 1482 N N . HIS A 1 191 ? 7.168 -10.491 -2.793 1.00 96.06 191 HIS A N 1
ATOM 1483 C CA . HIS A 1 191 ? 7.048 -9.084 -2.406 1.00 96.06 191 HIS A CA 1
ATOM 1484 C C . HIS A 1 191 ? 5.640 -8.740 -1.909 1.00 96.06 191 HIS A C 1
ATOM 1486 O O . HIS A 1 191 ? 5.499 -8.073 -0.889 1.00 96.06 191 HIS A O 1
ATOM 1492 N N . SER A 1 192 ? 4.601 -9.260 -2.571 1.00 96.31 192 SER A N 1
ATOM 1493 C CA . SER A 1 192 ? 3.211 -9.139 -2.110 1.00 96.31 192 SER A CA 1
ATOM 1494 C C . SER A 1 192 ? 3.040 -9.634 -0.675 1.00 96.31 192 SER A C 1
ATOM 1496 O O . SER A 1 192 ? 2.413 -8.958 0.135 1.00 96.31 192 SER A O 1
ATOM 1498 N N . ASN A 1 193 ? 3.645 -10.775 -0.334 1.00 96.50 193 ASN A N 1
ATOM 1499 C CA . ASN A 1 193 ? 3.5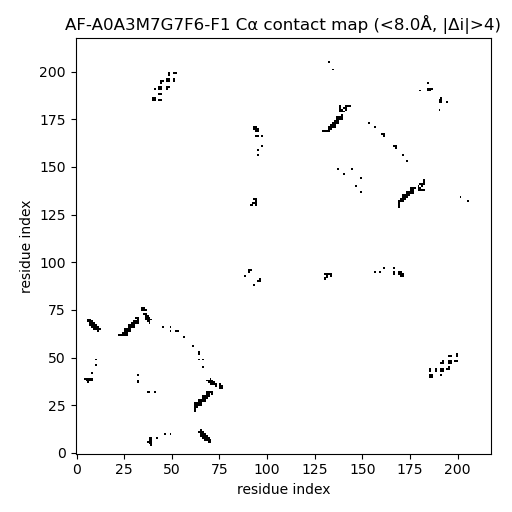60 -11.326 1.012 1.00 96.50 193 ASN A CA 1
ATOM 1500 C C . ASN A 1 193 ? 4.257 -10.440 2.053 1.00 96.50 193 ASN A C 1
ATOM 1502 O O . ASN A 1 193 ? 3.677 -10.182 3.103 1.00 96.50 193 ASN A O 1
ATOM 1506 N N . LEU A 1 194 ? 5.463 -9.947 1.753 1.00 96.88 194 LEU A N 1
ATOM 1507 C CA . LEU A 1 194 ? 6.217 -9.077 2.664 1.00 96.88 194 LEU A CA 1
ATOM 1508 C C . LEU A 1 194 ? 5.472 -7.766 2.950 1.00 96.88 194 LEU A C 1
ATOM 1510 O O . LEU A 1 194 ? 5.389 -7.328 4.098 1.00 96.88 194 LEU A O 1
ATOM 1514 N N . VAL A 1 195 ? 4.893 -7.150 1.914 1.00 96.81 195 VAL A N 1
ATOM 1515 C CA . VAL A 1 195 ? 4.091 -5.930 2.079 1.00 96.81 195 VAL A CA 1
ATOM 1516 C C . VAL A 1 195 ? 2.806 -6.232 2.857 1.00 96.81 195 VAL A C 1
ATOM 1518 O O . VAL A 1 195 ? 2.447 -5.465 3.747 1.00 96.81 195 VAL A O 1
ATOM 1521 N N . ALA A 1 196 ? 2.145 -7.366 2.600 1.00 96.50 196 ALA A N 1
ATOM 1522 C CA . ALA A 1 196 ? 0.951 -7.778 3.342 1.00 96.50 196 ALA A CA 1
ATOM 1523 C C . ALA A 1 196 ? 1.226 -7.987 4.839 1.00 96.50 196 ALA A C 1
ATOM 1525 O O . ALA A 1 196 ? 0.449 -7.520 5.665 1.00 96.50 196 ALA A O 1
ATOM 1526 N N . GLU A 1 197 ? 2.341 -8.624 5.205 1.00 95.62 197 GLU A N 1
ATOM 1527 C CA . GLU A 1 197 ? 2.751 -8.797 6.608 1.00 95.62 197 GLU A CA 1
ATOM 1528 C C . GLU A 1 197 ? 2.951 -7.459 7.317 1.00 95.62 197 GLU A C 1
ATOM 1530 O O . GLU A 1 197 ? 2.479 -7.258 8.438 1.00 95.62 197 GLU A O 1
ATOM 1535 N N . LYS A 1 198 ? 3.598 -6.512 6.639 1.00 95.62 198 LYS A N 1
ATOM 1536 C CA . LYS A 1 198 ? 3.808 -5.166 7.168 1.00 95.62 198 LYS A CA 1
ATOM 1537 C C . LYS A 1 198 ? 2.489 -4.421 7.376 1.00 95.62 198 LYS A C 1
ATOM 1539 O O . LYS A 1 198 ? 2.244 -3.915 8.469 1.00 95.62 198 LYS A O 1
ATOM 1544 N N . VAL A 1 199 ? 1.623 -4.407 6.363 1.00 95.38 199 VAL A N 1
AT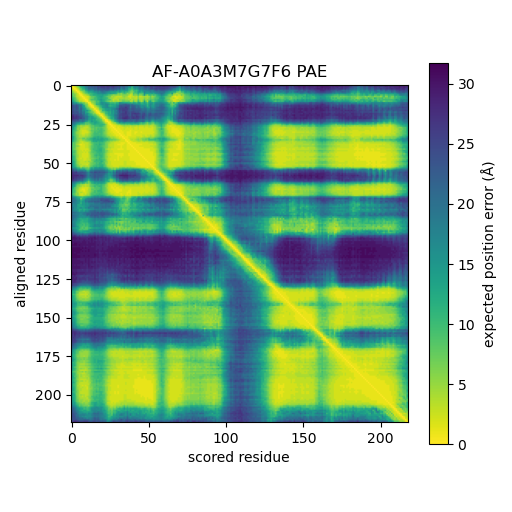OM 1545 C CA . VAL A 1 199 ? 0.313 -3.741 6.431 1.00 95.38 199 VAL A CA 1
ATOM 1546 C C . VAL A 1 199 ? -0.583 -4.386 7.492 1.00 95.38 199 VAL A C 1
ATOM 1548 O O . VAL A 1 199 ? -1.249 -3.669 8.237 1.00 95.38 199 VAL A O 1
ATOM 1551 N N . ALA A 1 200 ? -0.559 -5.714 7.634 1.00 93.50 200 ALA A N 1
ATOM 1552 C CA . ALA A 1 200 ? -1.301 -6.412 8.681 1.00 93.50 200 ALA A CA 1
ATOM 1553 C C . ALA A 1 200 ? -0.883 -5.941 10.083 1.00 93.50 200 ALA A C 1
ATOM 1555 O O . ALA A 1 200 ? -1.742 -5.678 10.924 1.00 93.50 200 ALA A O 1
ATOM 1556 N N . ASN A 1 201 ? 0.421 -5.772 10.327 1.00 92.75 201 ASN A N 1
ATOM 1557 C CA . ASN A 1 201 ? 0.926 -5.271 11.607 1.00 92.75 201 ASN A CA 1
ATOM 1558 C C . ASN A 1 201 ? 0.464 -3.833 11.892 1.00 92.75 201 ASN A C 1
ATOM 1560 O O . ASN A 1 201 ? 0.032 -3.546 13.007 1.00 92.75 201 ASN A O 1
ATOM 1564 N N . TRP A 1 202 ? 0.475 -2.950 10.890 1.00 92.94 202 TRP A N 1
ATOM 1565 C CA . TRP A 1 202 ? -0.035 -1.581 11.037 1.00 92.94 202 TRP A CA 1
ATOM 1566 C C . TRP A 1 202 ? -1.535 -1.542 11.320 1.00 92.94 202 TRP A C 1
ATOM 1568 O O . TRP A 1 202 ? -1.983 -0.822 12.208 1.00 92.94 202 TRP A O 1
ATOM 1578 N N . ILE A 1 203 ? -2.324 -2.369 10.633 1.00 90.00 203 ILE A N 1
ATOM 1579 C CA . ILE A 1 203 ? -3.764 -2.478 10.895 1.00 90.00 203 ILE A CA 1
ATOM 1580 C C . ILE A 1 203 ? -4.021 -2.962 12.329 1.00 90.00 203 ILE A C 1
ATOM 1582 O O . ILE A 1 203 ? -4.898 -2.427 13.011 1.00 90.00 203 ILE A O 1
ATOM 1586 N N . LYS A 1 204 ? -3.248 -3.938 12.822 1.00 86.56 204 LYS A N 1
ATOM 1587 C CA . LYS A 1 204 ? -3.335 -4.411 14.215 1.00 86.56 204 LYS A CA 1
ATOM 1588 C C . LYS A 1 204 ? -2.993 -3.306 15.219 1.00 86.56 204 LYS A C 1
ATOM 1590 O O . LYS A 1 204 ? -3.689 -3.166 16.227 1.00 86.56 204 LYS A O 1
ATOM 1595 N N . GLU A 1 205 ? -1.978 -2.493 14.934 1.00 85.75 205 GLU A N 1
ATOM 1596 C CA . GLU A 1 205 ? -1.612 -1.336 15.758 1.00 85.75 205 GLU A CA 1
ATOM 1597 C C . GLU A 1 205 ? -2.754 -0.307 15.820 1.00 85.75 205 GLU A C 1
ATOM 1599 O O . GLU A 1 205 ? -3.186 0.069 16.911 1.00 85.75 205 GLU A O 1
ATOM 1604 N N . ILE A 1 206 ? -3.316 0.074 14.665 1.00 83.19 206 ILE A N 1
ATOM 1605 C CA . ILE A 1 206 ? -4.457 1.001 14.577 1.00 83.19 206 ILE A CA 1
ATOM 1606 C C . ILE A 1 206 ? -5.642 0.477 15.397 1.00 83.19 206 ILE A C 1
ATOM 1608 O O . ILE A 1 206 ? -6.239 1.221 16.177 1.00 83.19 206 ILE A O 1
ATOM 1612 N N . ARG A 1 207 ? -5.969 -0.815 15.265 1.00 79.00 207 ARG A N 1
ATOM 1613 C CA . ARG A 1 207 ? -7.062 -1.441 16.024 1.00 79.00 207 ARG A CA 1
ATOM 1614 C C . ARG A 1 207 ? -6.811 -1.400 17.530 1.00 79.00 207 ARG A C 1
ATOM 1616 O O . ARG A 1 207 ? -7.722 -1.067 18.284 1.00 79.00 207 ARG A O 1
ATOM 1623 N N . THR A 1 208 ? -5.593 -1.711 17.963 1.00 77.56 208 THR A N 1
ATOM 1624 C CA . THR A 1 208 ? -5.225 -1.721 19.387 1.00 77.56 208 THR A CA 1
ATOM 1625 C C . THR A 1 208 ? -5.339 -0.321 19.992 1.00 77.56 208 THR A C 1
ATOM 1627 O O . THR A 1 208 ? -5.962 -0.152 21.041 1.00 77.56 208 THR A O 1
ATOM 1630 N N . ASN A 1 209 ? -4.829 0.692 19.286 1.00 71.00 209 ASN A N 1
ATOM 1631 C CA . ASN A 1 209 ? -4.889 2.090 19.715 1.00 71.00 209 ASN A CA 1
ATOM 1632 C C . ASN A 1 209 ? -6.331 2.634 19.761 1.00 71.00 209 ASN A C 1
ATOM 1634 O O . ASN A 1 209 ? -6.667 3.443 20.627 1.00 71.00 209 ASN A O 1
ATOM 1638 N N . HIS A 1 210 ? -7.209 2.176 18.862 1.00 67.19 210 HIS A N 1
ATOM 1639 C CA . HIS A 1 210 ? -8.623 2.558 18.882 1.00 67.19 210 HIS A CA 1
ATOM 1640 C C . HIS A 1 210 ? -9.357 1.990 20.109 1.00 67.19 210 HIS A C 1
ATOM 1642 O O . HIS A 1 210 ? -10.167 2.681 20.727 1.00 67.19 210 HIS A O 1
ATOM 1648 N N . VAL A 1 211 ? -9.064 0.742 20.496 1.00 61.16 211 VAL A N 1
ATOM 1649 C CA . VAL A 1 211 ? -9.668 0.109 21.682 1.00 61.16 211 VAL A CA 1
ATOM 1650 C C . VAL A 1 211 ? -9.212 0.785 22.976 1.00 61.16 211 VAL A C 1
ATOM 1652 O O . VAL A 1 211 ? -10.032 0.962 23.878 1.00 61.16 211 VAL A O 1
ATOM 1655 N N . SER A 1 212 ? -7.942 1.194 23.086 1.00 58.31 212 SER A N 1
ATOM 1656 C CA . SER A 1 212 ? -7.472 1.924 24.271 1.00 58.31 212 SER A CA 1
ATOM 1657 C C . SER A 1 212 ? -8.155 3.286 24.406 1.00 58.31 212 SER A C 1
ATOM 1659 O O . SER A 1 212 ? -8.645 3.607 25.483 1.00 58.31 212 SER A O 1
ATOM 1661 N N . TYR A 1 213 ? -8.305 4.034 23.306 1.00 54.91 213 TYR A N 1
ATOM 1662 C CA . TYR A 1 213 ? -8.983 5.335 23.330 1.00 54.91 213 TYR A CA 1
ATOM 1663 C C . TYR A 1 213 ? -10.447 5.240 23.795 1.00 54.91 213 TYR A C 1
ATOM 1665 O O . TYR A 1 213 ? -10.914 6.082 24.554 1.00 54.91 213 TYR A O 1
ATOM 1673 N N . GLN A 1 214 ? -11.174 4.194 23.387 1.00 55.72 214 GLN A N 1
ATOM 1674 C CA . GLN A 1 214 ? -12.560 3.984 23.827 1.00 55.72 214 GLN A CA 1
ATOM 1675 C C . GLN A 1 214 ? -12.688 3.613 25.312 1.00 55.72 214 GLN A C 1
ATOM 1677 O O . GLN A 1 214 ? -13.737 3.866 25.899 1.00 55.72 214 GLN A O 1
ATOM 1682 N N . ARG A 1 215 ? -11.656 3.008 25.917 1.00 53.31 215 ARG A N 1
ATOM 1683 C CA . ARG A 1 215 ? -11.639 2.682 27.353 1.00 53.31 215 ARG A CA 1
ATOM 1684 C C . ARG A 1 215 ? -11.328 3.892 28.226 1.00 53.31 215 ARG A C 1
ATOM 1686 O O . ARG A 1 215 ? -11.905 3.993 29.298 1.00 53.31 215 ARG A O 1
ATOM 1693 N N . ASP A 1 216 ? -10.464 4.787 27.755 1.00 47.44 216 ASP A N 1
ATOM 1694 C CA . ASP A 1 216 ? -10.054 5.986 28.498 1.00 47.44 216 ASP A CA 1
ATOM 1695 C C . ASP A 1 216 ? -11.094 7.127 28.425 1.00 47.44 216 ASP A C 1
ATOM 1697 O O . ASP A 1 216 ? -10.983 8.118 29.142 1.00 47.44 216 ASP A O 1
ATOM 1701 N N . ALA A 1 217 ? -12.103 7.006 27.553 1.00 48.53 217 ALA A N 1
ATOM 1702 C CA . ALA A 1 217 ? -13.175 7.988 27.358 1.00 48.53 217 ALA A CA 1
ATOM 1703 C C . ALA A 1 217 ? -14.441 7.739 28.217 1.00 48.53 217 ALA A C 1
ATOM 1705 O O . ALA A 1 217 ? -15.449 8.422 28.014 1.00 48.53 217 ALA A O 1
ATOM 1706 N N . LEU A 1 218 ? -14.403 6.764 29.136 1.00 38.31 218 LEU A N 1
ATOM 1707 C CA . LEU A 1 218 ? -15.471 6.403 30.085 1.00 38.31 218 LEU A CA 1
ATOM 1708 C C . LEU A 1 218 ? -15.028 6.677 31.525 1.00 38.31 218 LEU A C 1
ATOM 1710 O O . LEU A 1 218 ? -15.896 7.122 32.309 1.00 38.31 218 LEU A O 1
#

Mean predicted aligned error: 13.57 Å

pLDDT: mean 70.84, std 19.69, range [31.81, 96.88]

Foldseek 3Di:
DPDDFDFKDKDDDDDDDDPPPQPPQAAEAEDFDDPQQGCSLLVLLVVLLQCLQQVCPPDPGPHHYMYIYGGDPGPCPPVVVVPPDDPPDDVLQQLLDDDDDPPDDDDDDPDCPVVVVVVVVVVVVSVPDQRDAAEEEAEPPQVVDDPVNLVVVVVVQVPSDDPDPSSVVRHYHYDYDDPRQYNSLSNDSVSSNVVSVVVSVVVVVVSVVVVVVVVVVD

Organism: Hortaea werneckii (NCBI:txid91943)

Sequence (218 aa):
MKPTLQDVIYLDPPPTAKPKDSAPGALLIFFITGNPGLIAFYGPFLDRLQSLLCDEEGLVGGSRCYTYGASLAGHMARDEMHEITDDKFSDDIWGTSGNADDEGKVLQSKASAVVIKQADASRDLHMRRPTTKLYFYWGKNDHWVADNTRDTILAARAQKATDEPMLEKSKPVMEIDRNGIPHGFCLQRVHSNLVAEKVANWIKEIRTNHVSYQRDAL

InterPro domains:
  IPR019363 Lipid droplet-associated hydrolase [PF10230] (75-186)
  IPR019363 Lipid droplet-associated hydrolase [PTHR13390] (75-206)

Nearest PDB structures (foldseek):
  7ss9-assembly1_8  TM=3.609E-01  e=3.348E+00  Escherichia coli 113303
  7pjz-assembly1_x  TM=3.086E-01  e=3.348E+00  Escherichia coli
  6c0e-assembly2_B  TM=3.132E-01  e=4.954E+00  Legionella pneumophila subsp. pneumophila str. Philadelphia 1
  7ksm-assembly1_C  TM=3.079E-01  e=7.825E+00  Homo sapiens

Radius of gyration: 20.89 Å; Cα contacts (8 Å, |Δi|>4): 210; chains: 1; bounding box: 45×63×53 Å